Protein AF-A0A0K0E8M3-F1 (afdb_monomer_lite)

Radius of gyration: 31.99 Å; chains: 1; bounding box: 130×74×48 Å

Foldseek 3Di:
DVVVVVVVVVVVVVVVVVVVVVVVVVQVVQQVQWDKAADPVQLKIAIDGPPDPRGFWIKHWAKWKQFPQDDPVPRTDHDPRPSDPQWDKTWHADDDPPFQKTKIKTWHDDPQKIKIKMFIKGWDWDDDVPDTFIKIFRQKIKIWIDHDPDIDIWMFDRPDTQDMDGPLAKEWEQAKGWTWTDDDPGDIMIMIIHPRIIIDRGQDPVGHDPHYDYDDDPPPCPVVNVVVVVVVVVVVVVVVVVVVVVVVVVVCCCVVVPCVVVVVVPPDD

pLDDT: mean 81.49, std 15.09, range [39.88, 97.56]

Secondary structure (DSSP, 8-state):
-HHHHHHHHHHHHHHHHHHHHHHHHHHHHHHTTEEEEEETTTTEEEEEETTS--EEEEEEEEEEEEETTS-GGG-EEE---TTSTTSEEEEE---STT--EEEEEEEEEETTEEEEEEEEEEEEEEE-SS-EEEEEEEEEEEEEEEETTEEEEEEE-SSS-SEEEETT-EEEESS-EEEEEE-SSS--EEEEEEEEEEEES---TT---S-EEEPPPSS---HHHHHHHHHHHHHHHHHHHHHHHHHHHHHHHHHHS-GGGGTTTS---

Organism: Strongyloides stercoralis (NCBI:txid6248)

Sequence (269 aa):
MFFLKYLIFFTSYLFIIIYAIDNNNNESKIWKKYQPFQDPLKNEFGLLKVNTTDVCMSLKFDLKIINLNLNRSDSHIEVPSFSSPNVKLQGFCFSNTKNKVSELKGQWKQNDRKKVLYFLFTSDNLSNNVEDELRWRLKNVIYIEKHGEESITFKSRNDSFMVTSPIRSKYICKDKLNITLKHDNYKDIIIQLLPEIEFIPFFGEKGYGSNIFICERTRKKSLSEAFQSKMTIFAGVILGISSVSAIIIHSLRRTIFSPTFKIMQFSSK

Structure (mmCIF, N/CA/C/O backbone):
data_AF-A0A0K0E8M3-F1
#
_entry.id   AF-A0A0K0E8M3-F1
#
loop_
_atom_site.group_PDB
_atom_site.id
_atom_site.type_symbol
_atom_site.label_atom_id
_atom_site.label_alt_id
_atom_site.label_comp_id
_atom_site.label_asym_id
_atom_site.label_entity_id
_atom_site.label_seq_id
_atom_site.pdbx_PDB_ins_code
_atom_site.Cartn_x
_atom_site.Cartn_y
_atom_site.Cartn_z
_atom_site.occupancy
_atom_site.B_iso_or_equiv
_atom_site.auth_seq_id
_atom_site.auth_comp_id
_atom_site.auth_asym_id
_atom_site.auth_atom_id
_atom_site.pdbx_PDB_model_num
ATOM 1 N N . MET A 1 1 ? -50.244 3.719 -23.815 1.00 59.16 1 MET A N 1
ATOM 2 C CA . MET A 1 1 ? -49.140 4.499 -23.200 1.00 59.16 1 MET A CA 1
ATOM 3 C C . MET A 1 1 ? -48.495 3.804 -21.987 1.00 59.16 1 MET A C 1
ATOM 5 O O . MET A 1 1 ? -47.286 3.918 -21.832 1.00 59.16 1 MET A O 1
ATOM 9 N N . PHE A 1 2 ? -49.237 3.042 -21.166 1.00 68.81 2 PHE A N 1
ATOM 10 C CA . PHE A 1 2 ? -48.677 2.289 -20.023 1.00 68.81 2 PHE A CA 1
ATOM 11 C C . PHE A 1 2 ? -47.692 1.169 -20.412 1.00 68.81 2 PHE A C 1
ATOM 13 O O . PHE A 1 2 ? -46.616 1.086 -19.827 1.00 68.81 2 PHE A O 1
ATOM 20 N N . PHE A 1 3 ? -47.995 0.373 -21.444 1.00 69.81 3 PHE A N 1
ATOM 21 C CA . PHE A 1 3 ? -47.107 -0.710 -21.900 1.00 69.81 3 PHE A CA 1
ATOM 22 C C . PHE A 1 3 ? -45.725 -0.226 -22.371 1.00 69.81 3 PHE A C 1
ATOM 24 O O . PHE A 1 3 ? -44.725 -0.884 -22.106 1.00 69.81 3 PHE A O 1
ATOM 31 N N . LEU A 1 4 ? -45.645 0.956 -22.995 1.00 72.62 4 LEU A N 1
ATOM 32 C CA . LEU A 1 4 ? -44.373 1.512 -23.468 1.00 72.62 4 LEU A CA 1
ATOM 33 C C . LEU A 1 4 ? -43.453 1.914 -22.301 1.00 72.62 4 LEU A C 1
ATOM 35 O O . LEU A 1 4 ? -42.252 1.673 -22.360 1.00 72.62 4 LEU A O 1
ATOM 39 N N . LYS A 1 5 ? -44.012 2.466 -21.211 1.00 74.31 5 LYS A N 1
ATOM 40 C CA . LYS A 1 5 ? -43.231 2.799 -20.007 1.00 74.31 5 LYS A CA 1
ATOM 41 C C . LYS A 1 5 ? -42.650 1.548 -19.344 1.00 74.31 5 LYS A C 1
ATOM 43 O O . LYS A 1 5 ? -41.471 1.548 -19.006 1.00 74.31 5 LYS A O 1
ATOM 48 N N . TYR A 1 6 ? -43.441 0.483 -19.200 1.00 76.31 6 TYR A N 1
ATOM 49 C CA . TYR A 1 6 ? -42.957 -0.776 -18.620 1.00 76.31 6 TYR A CA 1
ATOM 50 C C . TYR A 1 6 ? -41.871 -1.434 -19.476 1.00 76.31 6 TYR A C 1
ATOM 52 O O . TYR A 1 6 ? -40.883 -1.914 -18.925 1.00 76.31 6 TYR A O 1
ATOM 60 N N . LEU A 1 7 ? -42.004 -1.394 -20.806 1.00 78.81 7 LEU A N 1
ATOM 61 C CA . LEU A 1 7 ? -40.987 -1.931 -21.711 1.00 78.81 7 LEU A CA 1
ATOM 62 C C . LEU A 1 7 ? -39.640 -1.203 -21.547 1.00 78.81 7 LEU A C 1
ATOM 64 O O . LEU A 1 7 ? -38.610 -1.861 -21.453 1.00 78.81 7 LEU A O 1
ATOM 68 N N . ILE A 1 8 ? -39.645 0.133 -21.448 1.00 79.69 8 ILE A N 1
ATOM 69 C CA . ILE A 1 8 ? -38.423 0.943 -21.262 1.00 79.69 8 ILE A CA 1
ATOM 70 C C . ILE A 1 8 ? -37.757 0.662 -19.903 1.00 79.69 8 ILE A C 1
ATOM 72 O O . ILE A 1 8 ? -36.531 0.589 -19.813 1.00 79.69 8 ILE A O 1
ATOM 76 N N . PHE A 1 9 ? -38.542 0.486 -18.836 1.00 77.69 9 PHE A N 1
ATOM 77 C CA . PHE A 1 9 ? -38.000 0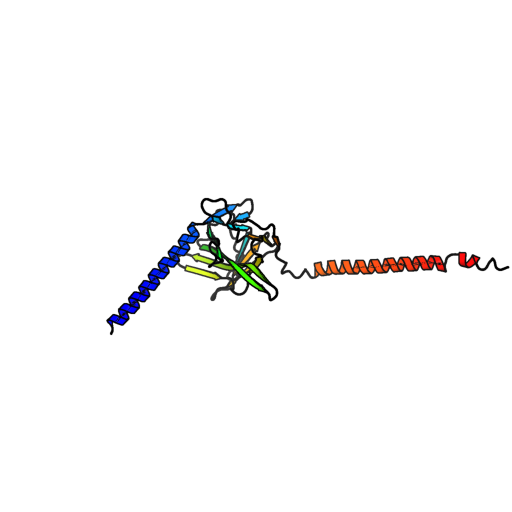.105 -17.527 1.00 77.69 9 PHE A CA 1
ATOM 78 C C . PHE A 1 9 ? -37.393 -1.301 -17.540 1.00 77.69 9 PHE A C 1
ATOM 80 O O . PHE A 1 9 ? -36.337 -1.521 -16.953 1.00 77.69 9 PHE A O 1
ATOM 87 N N . PHE A 1 10 ? -38.031 -2.249 -18.228 1.00 79.94 10 PHE A N 1
ATOM 88 C CA . PHE A 1 10 ? -37.532 -3.617 -18.294 1.00 79.94 10 PHE A CA 1
ATOM 89 C C . PHE A 1 10 ? -36.253 -3.718 -19.132 1.00 79.94 10 PHE A C 1
ATOM 91 O O . PHE A 1 10 ? -35.303 -4.380 -18.721 1.00 79.94 10 PHE A O 1
ATOM 98 N N . THR A 1 11 ? -36.183 -3.020 -20.272 1.00 83.38 11 THR A N 1
ATOM 99 C CA . THR A 1 11 ? -34.976 -3.010 -21.111 1.00 83.38 11 THR A CA 1
ATOM 100 C C . THR A 1 11 ? -33.808 -2.319 -20.421 1.00 83.38 11 THR A C 1
ATOM 102 O O . THR A 1 11 ? -32.698 -2.836 -20.502 1.00 83.38 11 THR A O 1
ATOM 105 N N . SER A 1 12 ? -34.031 -1.219 -19.690 1.00 81.31 12 SER A N 1
ATOM 106 C CA . SER A 1 12 ? -32.961 -0.556 -18.932 1.00 81.31 12 SER A CA 1
ATOM 107 C C . SER A 1 12 ? -32.444 -1.425 -17.784 1.00 81.31 12 SER A C 1
ATOM 109 O O . SER A 1 12 ? -31.232 -1.560 -17.623 1.00 81.31 12 SER A O 1
ATOM 111 N N . TYR A 1 13 ? -33.336 -2.091 -17.045 1.00 82.50 13 TYR A N 1
ATOM 112 C CA . TYR A 1 13 ? -32.957 -3.011 -15.972 1.00 82.50 13 TYR A CA 1
ATOM 113 C C . TYR A 1 13 ? -32.154 -4.208 -16.497 1.00 82.50 13 TYR A C 1
ATOM 115 O O . TYR A 1 13 ? -31.117 -4.563 -15.938 1.00 82.50 13 TYR A O 1
ATOM 123 N N . LEU A 1 14 ? -32.583 -4.789 -17.620 1.00 80.75 14 LEU A N 1
ATOM 124 C CA . LEU A 1 14 ? -31.889 -5.906 -18.256 1.00 80.75 14 LEU A CA 1
ATOM 125 C C . LEU A 1 14 ? -30.517 -5.476 -18.805 1.00 80.75 14 LEU A C 1
ATOM 127 O O . LEU A 1 14 ? -29.546 -6.213 -18.656 1.00 80.75 14 LEU A O 1
ATOM 131 N N . PHE A 1 15 ? -30.401 -4.253 -19.336 1.00 78.31 15 PHE A N 1
ATOM 132 C CA . PHE A 1 15 ? -29.116 -3.672 -19.740 1.00 78.31 15 PHE A CA 1
ATOM 133 C C . PHE A 1 15 ? -28.167 -3.489 -18.548 1.00 78.31 15 PHE A C 1
ATOM 135 O O . PHE A 1 15 ? -26.987 -3.812 -18.656 1.00 78.31 15 PHE A O 1
ATOM 142 N N . ILE A 1 16 ? -28.676 -3.029 -17.398 1.00 77.44 16 ILE A N 1
ATOM 143 C CA . ILE A 1 16 ? -27.891 -2.886 -16.161 1.00 77.44 16 ILE A CA 1
ATOM 144 C C . ILE A 1 16 ? -27.400 -4.253 -15.672 1.00 77.44 16 ILE A C 1
ATOM 146 O O . ILE A 1 16 ? -26.231 -4.378 -15.311 1.00 77.44 16 ILE A O 1
ATOM 150 N N . ILE A 1 17 ? -28.251 -5.287 -15.699 1.00 77.44 17 ILE A N 1
ATOM 151 C CA . ILE A 1 17 ? -27.858 -6.650 -15.314 1.00 77.44 17 ILE A CA 1
ATOM 152 C C . ILE A 1 17 ? -26.785 -7.196 -16.256 1.00 77.44 17 ILE A C 1
ATOM 154 O O . ILE A 1 17 ? -25.760 -7.679 -15.779 1.00 77.44 17 ILE A O 1
ATOM 158 N N . ILE A 1 18 ? -26.984 -7.104 -17.576 1.00 72.75 18 ILE A N 1
ATOM 159 C CA . ILE A 1 18 ? -25.994 -7.573 -18.558 1.00 72.75 18 ILE A CA 1
ATOM 160 C C . ILE A 1 18 ? -24.666 -6.842 -18.354 1.00 72.75 18 ILE A C 1
ATOM 162 O O . ILE A 1 18 ? -23.619 -7.482 -18.297 1.00 72.75 18 ILE A O 1
ATOM 166 N N . TYR A 1 19 ? -24.705 -5.521 -18.174 1.00 69.62 19 TYR A N 1
ATOM 167 C CA . TYR A 1 19 ? -23.512 -4.713 -17.938 1.00 69.62 19 TYR A CA 1
ATOM 168 C C . TYR A 1 19 ? -22.801 -5.081 -16.624 1.00 69.62 19 TYR A C 1
ATOM 170 O O . TYR A 1 19 ? -21.573 -5.157 -16.578 1.00 69.62 19 TYR A O 1
ATOM 178 N N . ALA A 1 20 ? -23.551 -5.367 -15.555 1.00 61.12 20 ALA A N 1
ATOM 179 C CA . ALA A 1 20 ? -22.991 -5.823 -14.283 1.00 61.12 20 ALA A CA 1
ATOM 180 C C . ALA A 1 20 ? -22.355 -7.222 -14.393 1.00 61.12 20 ALA A C 1
ATOM 182 O O . ALA A 1 20 ? -21.273 -7.449 -13.849 1.00 61.12 20 ALA A O 1
ATOM 183 N N . ILE A 1 21 ? -22.993 -8.147 -15.120 1.00 65.94 21 ILE A N 1
ATOM 184 C CA . ILE A 1 21 ? -22.455 -9.491 -15.380 1.00 65.94 21 ILE A CA 1
ATOM 185 C C . ILE A 1 21 ? -21.166 -9.399 -16.202 1.00 65.94 21 ILE A C 1
ATOM 187 O O . ILE A 1 21 ? -20.178 -10.045 -15.853 1.00 65.94 21 ILE A O 1
ATOM 191 N N . ASP A 1 22 ? -21.148 -8.584 -17.258 1.00 61.44 22 ASP A N 1
ATOM 192 C CA . ASP A 1 22 ? -19.975 -8.443 -18.122 1.00 61.44 22 ASP A CA 1
ATOM 193 C C . ASP A 1 22 ? -18.784 -7.816 -17.374 1.00 61.44 22 ASP A C 1
ATOM 195 O O . ASP A 1 22 ? -17.658 -8.309 -17.469 1.00 61.44 22 ASP A O 1
ATOM 199 N N . ASN A 1 23 ? -19.024 -6.812 -16.521 1.00 54.06 23 ASN A N 1
ATOM 200 C CA . ASN A 1 23 ? -17.976 -6.239 -15.668 1.00 54.06 23 ASN A CA 1
ATOM 201 C C . ASN A 1 23 ? -17.408 -7.251 -14.662 1.00 54.06 23 ASN A C 1
ATOM 203 O O . ASN A 1 23 ? -16.187 -7.392 -14.570 1.00 54.06 23 ASN A O 1
ATOM 207 N N . ASN A 1 24 ? -18.260 -8.014 -13.968 1.00 53.25 24 ASN A N 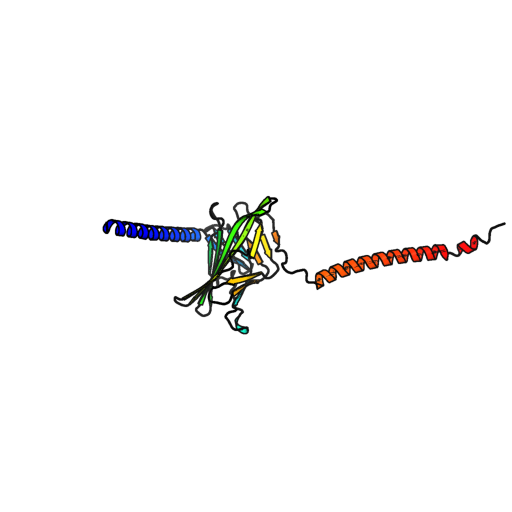1
ATOM 208 C CA . ASN A 1 24 ? -17.807 -9.061 -13.042 1.00 53.25 24 ASN A CA 1
ATOM 209 C C . ASN A 1 24 ? -17.023 -10.173 -13.767 1.00 53.25 24 ASN A C 1
ATOM 211 O O . ASN A 1 24 ? -16.011 -10.681 -13.266 1.00 53.25 24 ASN A O 1
ATOM 215 N N . ASN A 1 25 ? -17.457 -10.546 -14.974 1.00 50.84 25 ASN A N 1
ATOM 216 C CA . ASN A 1 25 ? -16.745 -11.507 -15.811 1.00 50.84 25 ASN A CA 1
ATOM 217 C C . ASN A 1 25 ? -15.379 -10.964 -16.253 1.00 50.84 25 ASN A C 1
ATOM 219 O O . ASN A 1 25 ? -14.393 -11.702 -16.220 1.00 50.84 25 ASN A O 1
ATOM 223 N N . ASN A 1 26 ? -15.283 -9.682 -16.606 1.00 57.12 26 ASN A N 1
ATOM 224 C CA . ASN A 1 26 ? -14.022 -9.056 -16.995 1.00 57.12 26 ASN A CA 1
ATOM 225 C C . ASN A 1 26 ? -13.032 -8.949 -15.825 1.00 57.12 26 ASN A C 1
ATOM 227 O O . ASN A 1 26 ? -11.876 -9.350 -15.986 1.00 57.12 26 ASN A O 1
ATOM 231 N N . GLU A 1 27 ? -13.463 -8.498 -14.642 1.00 57.19 27 GLU A N 1
ATOM 232 C CA . GLU A 1 27 ? -12.601 -8.448 -13.449 1.00 57.19 27 GLU A CA 1
ATOM 233 C C . GLU A 1 27 ? -12.082 -9.841 -13.069 1.00 57.19 27 GLU A C 1
ATOM 235 O O . GLU A 1 27 ? -10.871 -10.052 -12.935 1.00 57.19 27 GLU A O 1
ATOM 240 N N . SER A 1 28 ? -12.979 -10.831 -12.991 1.00 59.66 28 SER A N 1
ATOM 241 C CA . SER A 1 28 ? -12.598 -12.210 -12.666 1.00 59.66 28 SER A CA 1
ATOM 242 C C . SER A 1 28 ? -11.668 -12.834 -13.716 1.00 59.66 28 SER A C 1
ATOM 244 O O . SER A 1 28 ? -10.783 -13.621 -13.371 1.00 59.66 28 SER A O 1
ATOM 246 N N . LYS A 1 29 ? -11.810 -12.466 -14.997 1.00 64.19 29 LYS A N 1
ATOM 247 C CA . LYS A 1 29 ? -10.935 -12.920 -16.089 1.00 64.19 29 LYS A CA 1
ATOM 248 C C . LYS A 1 29 ? -9.532 -12.318 -16.009 1.00 64.19 29 LYS A C 1
ATOM 250 O O . LYS A 1 29 ? -8.575 -12.999 -16.373 1.00 64.19 29 LYS A O 1
ATOM 255 N N . ILE A 1 30 ? -9.386 -11.079 -15.536 1.00 71.25 30 ILE A N 1
ATOM 256 C CA . ILE A 1 30 ? -8.075 -10.429 -15.374 1.00 71.25 30 ILE A CA 1
ATOM 257 C C . ILE A 1 30 ? -7.280 -11.102 -14.249 1.00 71.25 30 ILE A C 1
ATOM 259 O O . ILE A 1 30 ? -6.109 -11.425 -14.444 1.00 71.25 30 ILE A O 1
ATOM 263 N N . TRP A 1 31 ? -7.920 -11.392 -13.113 1.00 75.38 31 TRP A N 1
ATOM 264 C CA . TRP A 1 31 ? -7.257 -12.011 -11.956 1.00 75.38 31 TRP A CA 1
ATOM 265 C C . TRP A 1 31 ? -6.723 -13.413 -12.272 1.00 75.38 31 TRP A C 1
ATOM 267 O O . TRP A 1 31 ? -5.659 -13.791 -11.798 1.00 75.38 31 TRP A O 1
ATOM 277 N N . LYS A 1 32 ? -7.408 -14.168 -13.141 1.00 80.94 32 LYS A N 1
ATOM 278 C CA . LYS A 1 32 ? -6.987 -15.516 -13.571 1.00 80.94 32 LYS A CA 1
ATOM 279 C C . LYS A 1 32 ? -5.685 -15.549 -14.384 1.00 80.94 32 LYS A C 1
ATOM 281 O O . LYS A 1 32 ? -5.176 -16.634 -14.637 1.00 80.94 32 LYS A O 1
ATOM 286 N N . LYS A 1 33 ? -5.156 -14.401 -14.823 1.00 86.69 33 LYS A N 1
ATOM 287 C CA . LYS A 1 33 ? -3.887 -14.321 -15.571 1.00 86.69 33 LYS A CA 1
ATOM 288 C C . LYS A 1 33 ? -2.657 -14.216 -14.672 1.00 86.69 33 LYS A C 1
ATOM 290 O O . LYS A 1 33 ? -1.542 -14.338 -15.179 1.00 86.69 33 LYS A O 1
ATOM 295 N N . TYR A 1 34 ? -2.850 -13.984 -13.374 1.00 91.50 34 TYR A N 1
ATOM 296 C CA . TYR A 1 34 ? -1.772 -13.757 -12.421 1.00 91.50 34 TYR A CA 1
ATOM 297 C C . TYR A 1 34 ? -1.872 -14.724 -11.243 1.00 91.50 34 TYR A C 1
ATOM 299 O O . TYR A 1 34 ? -2.964 -15.068 -10.793 1.00 91.50 34 TYR A O 1
ATOM 307 N N . GLN A 1 35 ? -0.721 -15.163 -10.747 1.00 93.50 35 GLN A N 1
ATOM 308 C CA . GLN A 1 35 ? -0.609 -16.002 -9.560 1.00 93.50 35 GLN A CA 1
ATOM 309 C C . GLN A 1 35 ? 0.289 -15.319 -8.528 1.00 93.50 35 GLN A C 1
ATOM 311 O O . GLN A 1 35 ? 1.261 -14.663 -8.910 1.00 93.50 35 GLN A O 1
ATOM 316 N N . PRO A 1 36 ? -0.019 -15.436 -7.230 1.00 95.56 36 PRO A N 1
ATOM 317 C CA . PRO A 1 36 ? 0.834 -14.881 -6.198 1.00 95.56 36 PRO A CA 1
ATOM 318 C C . PRO A 1 36 ? 2.135 -15.675 -6.061 1.00 95.56 36 PRO A C 1
ATOM 320 O O . PRO A 1 36 ? 2.155 -16.888 -6.266 1.00 95.56 36 PRO A O 1
ATOM 323 N N . PHE A 1 37 ? 3.197 -14.997 -5.642 1.00 94.88 37 PHE A N 1
ATOM 324 C CA . PHE A 1 37 ? 4.382 -15.638 -5.079 1.00 94.88 37 PHE A CA 1
ATOM 325 C C . PHE A 1 37 ? 4.683 -15.040 -3.707 1.00 94.88 37 PHE A C 1
ATOM 327 O O . PHE A 1 37 ? 4.361 -13.879 -3.437 1.00 94.88 37 PHE A O 1
ATOM 334 N N . GLN A 1 38 ? 5.280 -15.851 -2.842 1.00 96.38 38 GLN A N 1
ATOM 335 C CA . GLN A 1 38 ? 5.614 -15.507 -1.467 1.00 96.38 38 GLN A CA 1
ATOM 336 C C . GLN A 1 38 ? 6.941 -16.185 -1.120 1.00 96.38 38 GLN A C 1
ATOM 338 O O . GLN A 1 38 ? 7.057 -17.403 -1.246 1.00 96.38 38 GLN A O 1
ATOM 343 N N . ASP A 1 39 ? 7.934 -15.400 -0.715 1.00 95.19 39 ASP A N 1
ATOM 344 C CA . ASP A 1 39 ? 9.250 -15.856 -0.271 1.00 95.19 39 ASP A CA 1
ATOM 345 C C . ASP A 1 39 ? 9.495 -15.368 1.170 1.00 95.19 39 ASP A C 1
ATOM 347 O O . ASP A 1 39 ? 9.942 -14.232 1.379 1.00 95.19 39 ASP A O 1
ATOM 351 N N . PRO A 1 40 ? 9.211 -16.213 2.183 1.00 94.50 40 PRO A N 1
ATOM 352 C CA . PRO A 1 40 ? 9.454 -15.883 3.585 1.00 94.50 40 PRO A CA 1
ATOM 353 C C . PRO A 1 40 ? 10.926 -15.603 3.914 1.00 94.50 40 PRO A C 1
ATOM 355 O O . PRO A 1 40 ? 11.200 -14.862 4.853 1.00 94.50 40 PRO A O 1
ATOM 358 N N . LEU A 1 41 ? 11.880 -16.185 3.173 1.00 94.38 41 LEU A N 1
ATOM 359 C CA . LEU A 1 41 ? 13.313 -16.036 3.456 1.00 94.38 41 LEU A CA 1
ATOM 360 C C . LEU A 1 41 ? 13.812 -14.646 3.059 1.00 94.38 41 LEU A C 1
ATOM 362 O O . LEU A 1 41 ? 14.639 -14.060 3.755 1.00 94.38 41 LEU A O 1
ATOM 366 N N . LYS A 1 42 ? 13.292 -14.106 1.952 1.00 93.56 42 LYS A N 1
ATOM 367 C CA . LYS A 1 42 ? 13.604 -12.744 1.485 1.00 93.56 42 LYS A CA 1
ATOM 368 C C . LYS A 1 42 ? 12.632 -11.679 1.995 1.00 93.56 42 LYS A C 1
ATOM 370 O O . LYS A 1 42 ? 12.866 -10.490 1.770 1.00 93.56 42 LYS A O 1
ATOM 375 N N . ASN A 1 43 ? 11.564 -12.098 2.675 1.00 95.25 43 ASN A N 1
ATOM 376 C CA . ASN A 1 43 ? 10.397 -11.282 3.006 1.00 95.25 43 ASN A CA 1
ATOM 377 C C . ASN A 1 43 ? 9.787 -10.585 1.773 1.00 95.25 43 ASN A C 1
ATOM 379 O O . ASN A 1 43 ? 9.365 -9.431 1.829 1.00 95.25 43 ASN A O 1
ATOM 383 N N . GLU A 1 44 ? 9.788 -11.280 0.639 1.00 95.25 44 GLU A N 1
ATOM 384 C CA . GLU A 1 44 ? 9.350 -10.752 -0.651 1.00 95.25 44 GLU A CA 1
ATOM 385 C C . GLU A 1 44 ? 8.051 -11.434 -1.075 1.00 95.25 44 GLU A C 1
ATOM 387 O O . GLU A 1 44 ? 7.838 -12.622 -0.832 1.00 95.25 44 GLU A O 1
ATOM 392 N N . PHE A 1 45 ? 7.152 -10.686 -1.697 1.00 96.81 45 PHE A N 1
ATOM 393 C CA . PHE A 1 45 ? 5.888 -11.213 -2.186 1.00 96.81 45 PHE A CA 1
ATOM 394 C C . PHE A 1 45 ? 5.363 -10.383 -3.346 1.00 96.81 45 PHE A C 1
ATOM 396 O O . PHE A 1 45 ? 5.716 -9.219 -3.526 1.00 96.81 45 PHE A O 1
ATOM 403 N N . GLY A 1 46 ? 4.468 -10.957 -4.136 1.00 95.44 46 GLY A N 1
ATOM 404 C CA . GLY A 1 46 ? 3.898 -10.230 -5.257 1.00 95.44 46 GLY A CA 1
ATOM 405 C C . GLY A 1 46 ? 3.149 -11.124 -6.219 1.00 95.44 46 GLY A C 1
ATOM 406 O O . GLY A 1 46 ? 2.501 -12.086 -5.808 1.00 95.44 46 GLY A O 1
ATOM 407 N N . LEU A 1 47 ? 3.214 -10.779 -7.502 1.00 94.44 47 LEU A N 1
ATOM 408 C CA . LEU A 1 47 ? 2.464 -11.431 -8.567 1.00 94.44 47 LEU A CA 1
ATOM 409 C C . LEU A 1 47 ? 3.386 -11.825 -9.718 1.00 94.44 47 LEU A C 1
ATOM 411 O O . LEU A 1 47 ? 4.210 -11.031 -10.180 1.00 94.44 47 LEU A O 1
ATOM 415 N N . LEU A 1 48 ? 3.177 -13.040 -10.212 1.00 91.50 48 LEU A N 1
ATOM 416 C CA . LEU A 1 48 ? 3.728 -13.560 -11.456 1.00 91.50 48 LEU A CA 1
ATOM 417 C C . LEU A 1 48 ? 2.605 -13.692 -12.480 1.00 91.50 48 LEU A C 1
ATOM 419 O O . LEU A 1 48 ? 1.440 -13.892 -12.120 1.00 91.50 48 LEU A O 1
ATOM 423 N N . LYS A 1 49 ? 2.942 -13.670 -13.765 1.00 89.94 49 LYS A N 1
ATOM 424 C CA . LYS A 1 49 ? 2.010 -14.149 -14.790 1.00 89.94 49 LYS A CA 1
ATOM 425 C C . LYS A 1 49 ? 1.886 -15.678 -14.687 1.00 89.94 49 LYS A C 1
ATOM 427 O O . LYS A 1 49 ? 2.875 -16.383 -14.488 1.00 89.94 49 LYS A O 1
ATOM 432 N N . VAL A 1 50 ? 0.661 -16.195 -14.785 1.00 90.31 50 VAL A N 1
ATOM 433 C CA . VAL A 1 50 ? 0.376 -17.637 -14.669 1.00 90.31 50 VAL A CA 1
ATOM 434 C C . VAL A 1 50 ? 1.214 -18.430 -15.671 1.00 90.31 50 VAL A C 1
ATOM 436 O O . VAL A 1 50 ? 1.355 -18.017 -16.821 1.00 90.31 50 VAL A O 1
ATOM 439 N N . ASN A 1 51 ? 1.746 -19.572 -15.228 1.00 88.25 51 ASN A N 1
ATOM 440 C CA . ASN A 1 51 ? 2.615 -20.467 -16.004 1.00 88.25 51 ASN A CA 1
ATOM 441 C C . ASN A 1 51 ? 3.931 -19.830 -16.484 1.00 88.25 51 ASN A C 1
ATOM 443 O O . ASN A 1 51 ? 4.540 -20.320 -17.431 1.00 88.25 51 ASN A O 1
ATOM 447 N N . THR A 1 52 ? 4.379 -18.747 -15.847 1.00 87.94 52 THR A N 1
ATOM 448 C CA . THR A 1 52 ? 5.664 -18.104 -16.148 1.00 87.94 52 THR A CA 1
ATOM 449 C C . THR A 1 52 ? 6.431 -17.800 -14.865 1.00 87.94 52 THR A C 1
ATOM 451 O O . THR A 1 52 ? 5.855 -17.761 -13.776 1.00 87.94 52 THR A O 1
ATOM 454 N N . THR A 1 53 ? 7.730 -17.545 -15.001 1.00 85.19 53 THR A N 1
ATOM 455 C CA . THR A 1 53 ? 8.578 -16.976 -13.942 1.00 85.19 53 THR A CA 1
ATOM 456 C C . THR A 1 53 ? 8.605 -15.447 -13.981 1.00 85.19 53 THR A C 1
ATOM 458 O O . THR A 1 53 ? 9.342 -14.826 -13.217 1.00 85.19 53 THR A O 1
ATOM 461 N N . ASP A 1 54 ? 7.823 -14.833 -14.871 1.00 86.81 54 ASP A N 1
ATOM 462 C CA . ASP A 1 54 ? 7.821 -13.392 -15.074 1.00 86.81 54 ASP A CA 1
ATOM 463 C C . ASP A 1 54 ? 7.107 -12.723 -13.903 1.00 86.81 54 ASP A C 1
ATOM 465 O O . ASP A 1 54 ? 5.871 -12.692 -13.819 1.00 86.81 54 ASP A O 1
ATOM 469 N N . VAL A 1 55 ? 7.907 -12.181 -12.987 1.00 88.94 55 VAL A N 1
ATOM 470 C CA . VAL A 1 55 ? 7.434 -11.278 -11.943 1.00 88.94 55 VAL A CA 1
ATOM 471 C C . VAL A 1 55 ? 6.848 -10.060 -12.629 1.00 88.94 55 VAL A C 1
ATOM 473 O O . VAL A 1 55 ? 7.514 -9.447 -13.450 1.00 88.94 55 VAL A O 1
ATOM 476 N N . CYS A 1 56 ? 5.607 -9.708 -12.310 1.00 87.94 56 CYS A N 1
ATOM 477 C CA . CYS A 1 56 ? 4.981 -8.480 -12.797 1.00 87.94 56 CYS A CA 1
ATOM 478 C C . CYS A 1 56 ? 4.897 -7.413 -11.697 1.00 87.94 56 CYS A C 1
ATOM 480 O O . CYS A 1 56 ? 4.909 -6.216 -11.988 1.00 87.94 56 CYS A O 1
ATOM 482 N N . MET A 1 57 ? 4.849 -7.846 -10.436 1.00 91.38 57 MET A N 1
ATOM 483 C CA . MET A 1 57 ? 4.883 -6.997 -9.252 1.00 91.38 57 MET A CA 1
ATOM 484 C C . MET A 1 57 ? 5.662 -7.704 -8.148 1.00 91.38 57 MET A C 1
ATOM 486 O O . MET A 1 57 ? 5.383 -8.867 -7.880 1.00 91.38 57 MET A O 1
ATOM 490 N N . SER A 1 58 ? 6.570 -6.997 -7.481 1.00 93.56 58 SER A N 1
ATOM 491 C CA . SER A 1 58 ? 7.283 -7.455 -6.284 1.00 93.56 58 SER A CA 1
ATOM 492 C C . SER A 1 58 ? 7.242 -6.369 -5.212 1.00 93.56 58 SER A C 1
ATOM 494 O O . SER A 1 58 ? 7.496 -5.195 -5.485 1.00 93.56 58 SER A O 1
ATOM 496 N N . LEU A 1 59 ? 6.883 -6.748 -3.994 1.00 95.75 59 LEU A N 1
ATOM 497 C CA . LEU A 1 59 ? 6.856 -5.885 -2.827 1.00 95.75 59 LEU A CA 1
ATOM 498 C C . LEU A 1 59 ? 7.566 -6.593 -1.669 1.00 95.75 59 LEU A C 1
ATOM 500 O O . LEU A 1 59 ? 7.519 -7.816 -1.539 1.00 95.75 59 LEU A O 1
ATOM 504 N N . LYS A 1 60 ? 8.189 -5.808 -0.798 1.00 95.75 60 LYS A N 1
ATOM 505 C CA . LYS A 1 60 ? 8.828 -6.291 0.425 1.00 95.75 60 LYS A CA 1
ATOM 506 C C . LYS A 1 60 ? 8.620 -5.263 1.517 1.00 95.75 60 LYS A C 1
ATOM 508 O O . LYS A 1 60 ? 9.054 -4.126 1.378 1.00 95.75 60 LYS A O 1
ATOM 513 N N . PHE A 1 61 ? 7.885 -5.641 2.551 1.00 95.44 61 PHE A N 1
ATOM 514 C CA . PHE A 1 61 ? 7.654 -4.842 3.749 1.00 95.44 61 PHE A CA 1
ATOM 515 C C . PHE A 1 61 ? 6.892 -5.683 4.771 1.00 95.44 61 PHE A C 1
ATOM 517 O O . PHE A 1 61 ? 6.079 -6.534 4.405 1.00 95.44 61 PHE A O 1
ATOM 524 N N . ASP A 1 62 ? 7.077 -5.359 6.045 1.00 95.44 62 ASP A N 1
ATOM 525 C CA . ASP A 1 62 ? 6.146 -5.769 7.094 1.00 95.44 62 ASP A CA 1
ATOM 526 C C . ASP A 1 62 ? 5.169 -4.633 7.389 1.00 95.44 62 ASP A C 1
ATOM 528 O O . ASP A 1 62 ? 5.419 -3.468 7.062 1.00 95.44 62 ASP A O 1
ATOM 532 N N . LEU A 1 63 ? 4.037 -4.947 8.016 1.00 95.19 63 LEU A N 1
ATOM 533 C CA . LEU A 1 63 ? 3.054 -3.929 8.357 1.00 95.19 63 LEU A CA 1
ATOM 534 C C . LEU A 1 63 ? 2.395 -4.174 9.710 1.00 95.19 63 LEU A C 1
ATOM 536 O O . LEU A 1 63 ? 2.274 -5.303 10.178 1.00 95.19 63 LEU A O 1
ATOM 540 N N . LYS A 1 64 ? 1.933 -3.088 10.325 1.00 94.69 64 LYS A N 1
ATOM 541 C CA . LYS A 1 64 ? 1.087 -3.096 11.521 1.00 94.69 64 LYS A CA 1
ATOM 542 C C . LYS A 1 64 ? -0.146 -2.247 11.273 1.00 94.69 64 LYS A C 1
ATOM 544 O O . LYS A 1 64 ? -0.074 -1.235 10.577 1.00 94.69 64 LYS A O 1
ATOM 549 N N . ILE A 1 65 ? -1.267 -2.635 11.867 1.00 94.81 65 ILE A N 1
ATOM 550 C CA . ILE A 1 65 ? -2.498 -1.846 11.818 1.00 94.81 65 ILE A CA 1
ATOM 551 C C . ILE A 1 65 ? -2.673 -1.177 13.174 1.00 94.81 65 ILE A C 1
ATOM 553 O O . I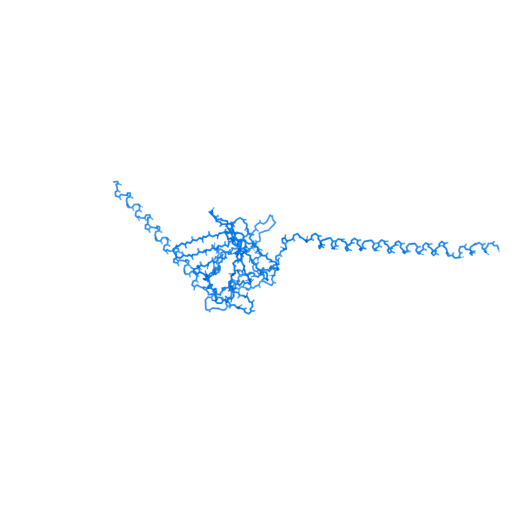LE A 1 65 ? -2.694 -1.848 14.198 1.00 94.81 65 ILE A O 1
ATOM 557 N N . ILE A 1 66 ? -2.796 0.146 13.184 1.00 94.12 66 ILE A N 1
ATOM 558 C CA . ILE A 1 66 ? -3.106 0.925 14.380 1.00 94.12 66 ILE A CA 1
ATOM 559 C C . ILE A 1 66 ? -4.569 1.346 14.282 1.00 94.12 66 ILE A C 1
ATOM 561 O O . ILE A 1 66 ? -4.922 2.215 13.484 1.00 94.12 66 ILE A O 1
ATOM 565 N N . ASN A 1 67 ? -5.431 0.712 15.068 1.00 93.12 67 ASN A N 1
ATOM 566 C CA . ASN A 1 67 ? -6.857 0.991 15.094 1.00 93.12 67 ASN A CA 1
ATOM 567 C C . ASN A 1 67 ? -7.195 1.971 16.225 1.00 93.12 67 ASN A C 1
ATOM 569 O O . ASN A 1 67 ? -7.222 1.598 17.396 1.00 93.12 67 ASN A O 1
ATOM 573 N N . LEU A 1 68 ? -7.499 3.223 15.869 1.00 91.06 68 LEU A N 1
ATOM 574 C CA . LEU A 1 68 ? -7.816 4.283 16.835 1.00 91.06 68 LEU A CA 1
ATOM 575 C C . LEU A 1 68 ? -9.219 4.154 17.455 1.00 91.06 68 LEU A C 1
ATOM 577 O O . LEU A 1 68 ? -9.584 4.948 18.326 1.00 91.06 68 LEU A O 1
ATOM 581 N N . ASN A 1 69 ? -10.015 3.181 17.002 1.00 90.12 69 ASN A N 1
ATOM 582 C CA . ASN A 1 69 ? -11.315 2.848 17.585 1.00 90.12 69 ASN A CA 1
ATOM 583 C C . ASN A 1 69 ? -11.192 1.931 18.810 1.00 90.12 69 ASN A C 1
ATOM 585 O O . ASN A 1 69 ? -12.149 1.818 19.569 1.00 90.12 69 ASN A O 1
ATOM 589 N N . LEU A 1 70 ? -10.039 1.279 19.001 1.00 88.25 70 LEU A N 1
ATOM 590 C CA . LEU A 1 70 ? -9.769 0.409 20.146 1.00 88.25 70 LEU A CA 1
ATOM 591 C C . LEU A 1 70 ? -9.120 1.188 21.299 1.00 88.25 70 LEU A C 1
ATOM 593 O O . LEU A 1 70 ? -8.613 2.300 21.126 1.00 88.25 70 LEU A O 1
ATOM 597 N N . ASN A 1 71 ? -9.120 0.585 22.489 1.00 83.81 71 ASN A N 1
ATOM 598 C CA . ASN A 1 71 ? -8.411 1.116 23.652 1.00 83.81 71 ASN A CA 1
ATOM 599 C C . ASN A 1 71 ? -6.896 1.190 23.394 1.00 83.81 71 ASN A C 1
ATOM 601 O O . ASN A 1 71 ? -6.361 0.496 22.531 1.00 83.81 71 ASN A O 1
ATOM 605 N N . ARG A 1 72 ? -6.177 2.027 24.158 1.00 74.00 72 ARG A N 1
ATOM 606 C CA . ARG A 1 72 ? -4.753 2.324 23.895 1.00 74.00 72 ARG A CA 1
ATOM 607 C C . ARG A 1 72 ? -3.861 1.074 23.842 1.00 74.00 72 ARG A C 1
ATOM 609 O O . ARG A 1 72 ? -3.030 1.001 22.940 1.00 74.00 72 ARG A O 1
ATOM 616 N N . SER A 1 73 ? -4.040 0.110 24.751 1.00 76.06 73 SER A N 1
ATOM 617 C CA . SER A 1 73 ? -3.256 -1.139 24.782 1.00 76.06 73 SER A CA 1
ATOM 618 C C . SER A 1 73 ? -3.466 -2.005 23.539 1.00 76.06 73 SER A C 1
ATOM 620 O O . SER A 1 73 ? -2.508 -2.570 23.022 1.00 76.06 73 SER A O 1
ATOM 622 N N . ASP A 1 74 ? -4.694 -2.034 23.019 1.00 75.69 74 ASP A N 1
ATOM 623 C CA . ASP A 1 74 ? -5.124 -2.961 21.963 1.00 75.69 74 ASP A CA 1
ATOM 624 C C . ASP A 1 74 ? -5.145 -2.292 20.583 1.00 75.69 74 ASP A C 1
ATOM 626 O O . ASP A 1 74 ? -5.590 -2.869 19.592 1.00 75.69 74 ASP A O 1
ATOM 630 N N . SER A 1 75 ? -4.678 -1.043 20.510 1.00 82.75 75 SER A N 1
ATOM 631 C CA . SER A 1 75 ? -4.676 -0.260 19.277 1.00 82.75 75 SER A CA 1
ATOM 632 C C . SER A 1 75 ? -3.771 -0.867 18.207 1.00 82.75 75 SER A C 1
ATOM 634 O O . SER A 1 75 ? -4.045 -0.702 17.021 1.00 82.75 75 SER A O 1
ATOM 636 N N . HIS A 1 76 ? -2.726 -1.601 18.595 1.00 87.69 76 HIS A N 1
ATOM 637 C CA . HIS A 1 76 ? -1.798 -2.250 17.677 1.00 87.69 76 HIS A CA 1
ATOM 638 C C . HIS A 1 76 ? -2.254 -3.672 17.349 1.00 87.69 76 HIS A C 1
ATOM 640 O O . HIS A 1 76 ? -2.113 -4.590 18.149 1.00 87.69 76 HIS A O 1
ATOM 646 N N . ILE A 1 77 ? -2.749 -3.859 16.132 1.00 88.75 77 ILE A N 1
ATOM 647 C CA . ILE A 1 77 ? -3.127 -5.160 15.596 1.00 88.75 77 ILE A CA 1
ATOM 648 C C . ILE A 1 77 ? -1.935 -5.718 14.818 1.00 88.75 77 ILE A C 1
ATOM 650 O O . ILE A 1 77 ? -1.465 -5.118 13.840 1.00 88.75 77 ILE A O 1
ATOM 654 N N . GLU A 1 78 ? -1.455 -6.879 15.255 1.00 88.31 78 GLU A N 1
ATOM 655 C CA . GLU A 1 78 ? -0.441 -7.641 14.537 1.00 88.31 78 GLU A CA 1
ATOM 656 C C . GLU A 1 78 ? -1.018 -8.215 13.248 1.00 88.31 78 GLU A C 1
ATOM 658 O O . GLU A 1 78 ? -2.113 -8.789 13.230 1.00 88.31 78 GLU A O 1
ATOM 663 N N . VAL A 1 79 ? -0.263 -8.053 12.164 1.00 93.19 79 VAL A N 1
ATOM 664 C CA . VAL A 1 79 ? -0.609 -8.590 10.855 1.00 93.19 79 VAL A CA 1
ATOM 665 C C . VAL A 1 79 ? 0.416 -9.656 10.492 1.00 93.19 79 VAL A C 1
ATOM 667 O O . VAL A 1 79 ? 1.614 -9.385 10.587 1.00 93.19 79 VAL A O 1
ATOM 670 N N . PRO A 1 80 ? -0.022 -10.866 10.097 1.00 94.75 80 PRO A N 1
ATOM 671 C CA . PRO A 1 80 ? 0.897 -11.880 9.603 1.00 94.75 80 PRO A CA 1
ATOM 672 C C . PRO A 1 80 ? 1.652 -11.345 8.386 1.00 94.75 80 PRO A C 1
ATOM 674 O O . PRO A 1 80 ? 1.085 -10.624 7.563 1.00 94.75 80 PRO A O 1
ATOM 677 N N . SER A 1 81 ? 2.929 -11.706 8.266 1.00 95.25 81 SER A N 1
ATOM 678 C CA . SER A 1 81 ? 3.735 -11.246 7.137 1.00 95.25 81 SER A CA 1
ATOM 679 C C . SER A 1 81 ? 3.103 -11.669 5.811 1.00 95.25 81 SER A C 1
ATOM 681 O O . SER A 1 81 ? 2.628 -12.794 5.654 1.00 95.25 81 SER A O 1
ATOM 683 N N . PHE A 1 82 ? 3.111 -10.761 4.840 1.00 96.69 82 PHE A N 1
ATOM 684 C CA . PHE A 1 82 ? 2.566 -11.011 3.508 1.00 96.69 82 PHE A CA 1
ATOM 685 C C . PHE A 1 82 ? 3.436 -11.981 2.702 1.00 96.69 82 PHE A C 1
ATOM 687 O O . PHE A 1 82 ? 2.949 -12.563 1.738 1.00 96.69 82 PHE A O 1
ATOM 694 N N . SER A 1 83 ? 4.682 -12.213 3.118 1.00 96.19 83 SER A N 1
ATOM 695 C CA . SER A 1 83 ? 5.535 -13.276 2.582 1.00 96.19 83 SER A CA 1
ATOM 696 C C . SER A 1 83 ? 5.206 -14.660 3.160 1.00 96.19 83 SER A C 1
ATOM 698 O O . SER A 1 83 ? 5.715 -15.662 2.670 1.00 96.19 83 SER A O 1
ATOM 700 N N . SER A 1 84 ? 4.340 -14.752 4.177 1.00 94.88 84 SER A N 1
ATOM 701 C CA . SER A 1 84 ? 3.921 -16.016 4.790 1.00 94.88 84 SER A CA 1
ATOM 702 C C . SER A 1 84 ? 2.681 -16.605 4.101 1.00 94.88 84 SER A C 1
ATOM 704 O O . SER A 1 84 ? 1.739 -15.861 3.810 1.00 94.88 84 SER A O 1
ATOM 706 N N . PRO A 1 85 ? 2.579 -17.944 3.964 1.00 94.12 85 PRO A N 1
ATOM 707 C CA . PRO A 1 85 ? 1.380 -18.608 3.434 1.00 94.12 85 PRO A CA 1
ATOM 708 C C . PRO A 1 85 ? 0.109 -18.375 4.274 1.00 94.12 85 PRO A C 1
ATOM 710 O O . PRO A 1 85 ? -0.996 -18.672 3.822 1.00 94.12 85 PRO A O 1
ATOM 713 N N . ASN A 1 86 ? 0.237 -17.809 5.480 1.00 94.12 86 ASN A N 1
ATOM 714 C CA . ASN A 1 86 ? -0.892 -17.403 6.321 1.00 94.12 86 ASN A CA 1
ATOM 715 C C . ASN A 1 86 ? -1.718 -16.255 5.711 1.00 94.12 86 ASN A C 1
ATOM 717 O O . ASN A 1 86 ? -2.866 -16.035 6.108 1.00 94.12 86 ASN A O 1
ATOM 721 N N . VAL A 1 87 ? -1.147 -15.521 4.751 1.00 97.19 87 VAL A N 1
ATOM 722 C CA . VAL A 1 87 ? -1.835 -14.479 3.988 1.00 97.19 87 VAL A CA 1
ATOM 723 C C . VAL A 1 87 ? -2.122 -14.999 2.587 1.00 97.19 87 VAL A C 1
ATOM 725 O O . VAL A 1 87 ? -1.214 -15.285 1.815 1.00 97.19 87 VAL A O 1
ATOM 728 N N . LYS A 1 88 ? -3.402 -15.061 2.216 1.00 97.00 88 LYS A N 1
ATOM 729 C CA . LYS A 1 88 ? -3.813 -15.358 0.844 1.00 97.00 88 LYS A CA 1
ATOM 730 C C . LYS A 1 88 ? -3.656 -14.107 -0.014 1.00 97.00 88 LYS A C 1
ATOM 732 O O . LYS A 1 88 ? -4.415 -13.149 0.155 1.00 97.00 88 LYS A O 1
ATOM 737 N N . LEU A 1 89 ? -2.714 -14.145 -0.951 1.00 96.88 89 LEU A N 1
ATOM 738 C CA . LEU A 1 89 ? -2.487 -13.076 -1.920 1.00 96.88 89 LEU A CA 1
ATOM 739 C C . LEU A 1 89 ? -3.260 -13.309 -3.223 1.00 96.88 89 LEU A C 1
ATOM 741 O O . LEU A 1 89 ? -3.405 -14.439 -3.689 1.00 96.88 89 LEU A O 1
ATOM 745 N N . GLN A 1 90 ? -3.775 -12.232 -3.807 1.00 95.56 90 GLN A N 1
ATOM 746 C CA . GLN A 1 90 ? -4.426 -12.190 -5.118 1.00 95.56 90 GLN A CA 1
ATOM 747 C C . GLN A 1 90 ? -4.180 -10.822 -5.749 1.00 95.56 90 GLN A C 1
ATOM 749 O O . GLN A 1 90 ? -3.804 -9.883 -5.055 1.00 95.56 90 GLN A O 1
ATOM 754 N N . GLY A 1 91 ? -4.423 -10.680 -7.045 1.00 94.31 91 GLY A N 1
ATOM 755 C CA . GLY A 1 91 ? -4.333 -9.381 -7.692 1.00 94.31 91 GLY A CA 1
ATOM 756 C C . GLY A 1 91 ? -4.096 -9.498 -9.182 1.00 94.31 91 GLY A C 1
ATOM 757 O O . GLY A 1 91 ? -4.255 -10.567 -9.773 1.00 94.31 91 GLY A O 1
ATOM 758 N N . PHE A 1 92 ? -3.712 -8.384 -9.784 1.00 92.19 92 PHE A N 1
ATOM 759 C CA . PHE A 1 92 ? -3.356 -8.320 -11.189 1.00 92.19 92 PHE A CA 1
ATOM 760 C C . PHE A 1 92 ? -2.373 -7.187 -11.444 1.00 92.19 92 PHE A C 1
ATOM 762 O O . PHE A 1 92 ? -2.388 -6.156 -10.772 1.00 92.19 92 PHE A O 1
ATOM 769 N N . CYS A 1 93 ? -1.545 -7.368 -12.463 1.00 88.62 93 CYS A N 1
ATOM 770 C CA . CYS A 1 93 ? -0.712 -6.299 -12.982 1.00 88.62 93 CYS A CA 1
ATOM 771 C C . CYS A 1 93 ? -1.365 -5.657 -14.207 1.00 88.62 93 CYS A C 1
ATOM 773 O O . CYS A 1 93 ? -2.181 -6.264 -14.907 1.00 88.62 93 CYS A O 1
ATOM 775 N N . PHE A 1 94 ? -0.966 -4.424 -14.487 1.00 83.25 94 PHE A N 1
ATOM 776 C CA . PHE A 1 94 ? -1.252 -3.756 -15.744 1.00 83.25 94 PHE A CA 1
ATOM 777 C C . PHE A 1 94 ? -0.919 -4.643 -16.955 1.00 83.25 94 PHE A C 1
ATOM 779 O O . PHE A 1 94 ? 0.185 -5.175 -17.055 1.00 83.25 94 PHE A O 1
ATOM 786 N N . SER A 1 95 ? -1.857 -4.759 -17.899 1.00 69.81 95 SER A N 1
ATOM 787 C CA . SER A 1 95 ? -1.644 -5.485 -19.163 1.00 69.81 95 SER A CA 1
ATOM 788 C C . SER A 1 95 ? -1.937 -4.666 -20.421 1.00 69.81 95 SER A C 1
ATOM 790 O O . SER A 1 95 ? -1.514 -5.065 -21.501 1.00 69.81 95 SER A O 1
ATOM 792 N N . ASN A 1 96 ? -2.652 -3.538 -20.325 1.00 62.25 96 ASN A N 1
ATOM 793 C CA . ASN A 1 96 ? -3.093 -2.779 -21.497 1.00 62.25 96 ASN A CA 1
ATOM 794 C C . ASN A 1 96 ? -3.079 -1.267 -21.255 1.00 62.25 96 ASN A C 1
ATOM 796 O O . ASN A 1 96 ? -3.602 -0.806 -20.247 1.00 62.25 96 ASN A O 1
ATOM 800 N N . THR A 1 97 ? -2.592 -0.510 -22.242 1.00 61.19 97 THR A N 1
ATOM 801 C CA . THR A 1 97 ? -2.431 0.958 -22.292 1.00 61.19 97 THR A CA 1
ATOM 802 C C . THR A 1 97 ? -3.558 1.799 -21.684 1.00 61.19 97 THR A C 1
ATOM 804 O O . THR A 1 97 ? -3.258 2.844 -21.111 1.00 61.19 97 THR A O 1
ATOM 807 N N . LYS A 1 98 ? -4.823 1.362 -21.764 1.00 57.97 98 LYS A N 1
ATOM 808 C CA . LYS A 1 98 ? -5.981 2.140 -21.287 1.00 57.97 98 LYS A CA 1
ATOM 809 C C . LYS A 1 98 ? -6.091 2.239 -19.761 1.00 57.97 98 LYS A C 1
ATOM 811 O O . LYS A 1 98 ? -6.431 3.303 -19.262 1.00 57.97 98 LYS A O 1
ATOM 816 N N . ASN A 1 99 ? -5.787 1.167 -19.025 1.00 61.09 99 ASN A N 1
ATOM 817 C CA . ASN A 1 99 ? -5.968 1.119 -17.570 1.00 61.09 99 ASN A CA 1
ATOM 818 C C . ASN A 1 99 ? -4.640 0.827 -16.893 1.00 61.09 99 ASN A C 1
ATOM 820 O O . ASN A 1 99 ? -4.360 -0.329 -16.601 1.00 61.09 99 ASN A O 1
ATOM 824 N N . LYS A 1 100 ? -3.858 1.876 -16.626 1.00 81.25 100 LYS A N 1
ATOM 825 C CA . LYS A 1 100 ? -2.533 1.869 -15.980 1.00 81.25 100 LYS A CA 1
ATOM 826 C C . LYS A 1 100 ? -2.535 1.467 -14.495 1.00 81.25 100 LYS A C 1
ATOM 828 O O . LYS A 1 100 ? -1.784 2.026 -13.703 1.00 81.25 100 LYS A O 1
ATOM 833 N N . VAL A 1 101 ? -3.365 0.495 -14.119 1.00 88.81 101 VAL A N 1
ATOM 834 C CA . VAL A 1 101 ? -3.599 0.078 -12.734 1.00 88.81 101 VAL A CA 1
ATOM 835 C C . VAL A 1 101 ? -3.099 -1.346 -12.504 1.00 88.81 101 VAL A C 1
ATOM 837 O O . VAL A 1 101 ? -3.377 -2.243 -13.299 1.00 88.81 101 VAL A O 1
ATOM 840 N N . SER A 1 102 ? -2.399 -1.536 -11.391 1.00 91.50 102 SER A N 1
ATOM 841 C CA . SER A 1 102 ? -2.073 -2.841 -10.819 1.00 91.50 102 SER A CA 1
ATOM 842 C C . SER A 1 102 ? -2.631 -2.903 -9.399 1.00 91.50 102 SER A C 1
ATOM 844 O O . SER A 1 102 ? -2.609 -1.906 -8.677 1.00 91.50 102 SER A O 1
ATOM 846 N N . GLU A 1 103 ? -3.102 -4.066 -8.973 1.00 93.81 103 GLU A N 1
ATOM 847 C CA . GLU A 1 103 ? -3.680 -4.271 -7.647 1.00 93.81 103 GLU A CA 1
ATOM 848 C C . GLU A 1 103 ? -3.060 -5.493 -6.978 1.00 93.81 103 GLU A C 1
ATOM 850 O O . GLU A 1 103 ? -2.940 -6.549 -7.600 1.00 93.81 103 GLU A O 1
ATOM 855 N N . LEU A 1 104 ? -2.728 -5.357 -5.695 1.00 96.00 104 LEU A N 1
ATOM 856 C CA . LEU A 1 104 ? -2.437 -6.481 -4.815 1.00 96.00 104 LEU A CA 1
ATOM 857 C C . LEU A 1 104 ? -3.443 -6.515 -3.670 1.00 96.00 104 LEU A C 1
ATOM 859 O O . LEU A 1 104 ? -3.664 -5.519 -2.985 1.00 96.00 104 LEU A O 1
ATOM 863 N N . LYS A 1 105 ? -3.993 -7.695 -3.420 1.00 96.94 105 LYS A N 1
ATOM 864 C CA . LYS A 1 105 ? -4.912 -8.002 -2.337 1.00 96.94 105 LYS A CA 1
ATOM 865 C C . LYS A 1 105 ? -4.283 -9.031 -1.410 1.00 96.94 105 LYS A C 1
ATOM 867 O O . LYS A 1 105 ? -3.959 -10.130 -1.850 1.00 96.94 105 LYS A O 1
ATOM 872 N N . GLY A 1 106 ? -4.188 -8.712 -0.124 1.00 97.56 106 GLY A N 1
ATOM 873 C CA . GLY A 1 106 ? -3.845 -9.658 0.936 1.00 97.56 106 GLY A CA 1
ATOM 874 C C . GLY A 1 106 ? -5.043 -9.946 1.825 1.00 97.56 106 GLY A C 1
ATOM 875 O O . GLY A 1 106 ? -5.776 -9.035 2.206 1.00 97.56 106 GLY A O 1
ATOM 876 N N . GLN A 1 107 ? -5.264 -11.216 2.149 1.00 97.31 107 GLN A N 1
ATOM 877 C CA . GLN A 1 107 ? -6.391 -11.657 2.961 1.00 97.31 107 GLN A CA 1
ATOM 878 C C . GLN A 1 107 ? -5.941 -12.648 4.033 1.00 97.31 107 GLN A C 1
ATOM 880 O O . GLN A 1 107 ? -5.323 -13.661 3.721 1.00 97.31 107 GLN A O 1
ATOM 885 N N . TRP A 1 108 ? -6.352 -12.415 5.276 1.00 96.69 108 TRP A N 1
ATOM 886 C CA . TRP A 1 108 ? -6.130 -13.336 6.392 1.00 96.69 108 TRP A CA 1
ATOM 887 C C . TRP A 1 108 ? -7.338 -13.347 7.337 1.00 96.69 108 TRP A C 1
ATOM 889 O O . TRP A 1 108 ? -8.268 -12.545 7.203 1.00 96.69 108 TRP A O 1
ATOM 899 N N . LYS A 1 109 ? -7.360 -14.298 8.271 1.00 95.00 109 LYS A N 1
ATOM 900 C CA . LYS A 1 109 ? -8.399 -14.421 9.301 1.00 95.00 109 LYS A CA 1
ATOM 901 C C . LYS A 1 109 ? -7.754 -14.242 10.674 1.00 95.00 109 LYS A C 1
ATOM 903 O O . LYS A 1 109 ? -6.689 -14.794 10.920 1.00 95.00 109 LYS A O 1
ATOM 908 N N . GLN A 1 110 ? -8.395 -13.480 11.554 1.00 92.19 110 GLN A N 1
ATOM 909 C CA . GLN A 1 110 ? -7.962 -13.267 12.936 1.00 92.19 110 GLN A CA 1
ATOM 910 C C . GLN A 1 110 ? -9.205 -13.092 13.811 1.00 92.19 110 GLN A C 1
ATOM 912 O O . GLN A 1 110 ? -10.057 -12.271 13.479 1.00 92.19 110 GLN A O 1
ATOM 917 N N . ASN A 1 111 ? -9.324 -13.857 14.901 1.00 89.62 111 ASN A N 1
ATOM 918 C CA . ASN A 1 111 ? -10.443 -13.787 15.859 1.00 89.62 111 ASN A CA 1
ATOM 919 C C . ASN A 1 111 ? -11.831 -13.837 15.189 1.00 89.62 111 ASN A C 1
ATOM 921 O O . ASN A 1 111 ? -12.662 -12.961 15.404 1.00 89.62 111 ASN A O 1
ATOM 925 N N . ASP A 1 112 ? -12.048 -14.797 14.286 1.00 90.81 112 ASP A N 1
ATOM 926 C CA . ASP A 1 112 ? -13.283 -14.923 13.489 1.00 90.81 112 ASP A CA 1
ATOM 927 C C . ASP A 1 112 ? -13.666 -13.726 12.614 1.00 90.81 112 ASP A C 1
ATOM 929 O O . ASP A 1 112 ? -14.762 -13.661 12.053 1.00 90.81 112 ASP A O 1
ATOM 933 N N . ARG A 1 113 ? -12.719 -12.817 12.392 1.00 94.00 113 ARG A N 1
ATOM 934 C CA . ARG A 1 113 ? -12.858 -11.714 11.451 1.00 94.00 113 ARG A CA 1
ATOM 935 C C . ARG A 1 113 ? -11.952 -11.932 10.260 1.00 94.00 113 ARG A C 1
ATOM 937 O O . ARG A 1 113 ? -10.765 -12.239 10.381 1.00 94.00 113 ARG A O 1
ATOM 944 N N . LYS A 1 114 ? -12.533 -11.782 9.078 1.00 96.38 114 LYS A N 1
ATOM 945 C CA . LYS A 1 114 ? -11.813 -11.830 7.814 1.00 96.38 114 LYS A CA 1
ATOM 946 C C . LYS A 1 114 ? -11.316 -10.427 7.500 1.00 96.38 114 LYS A C 1
ATOM 948 O O . LYS A 1 114 ? -12.117 -9.513 7.327 1.00 96.38 114 LYS A O 1
ATOM 953 N N . LYS A 1 115 ? -10.003 -10.276 7.398 1.00 96.81 115 LYS A N 1
ATOM 954 C CA . LYS A 1 115 ? -9.329 -9.009 7.124 1.00 96.81 115 LYS A CA 1
ATOM 955 C C . LYS A 1 115 ? -8.782 -9.031 5.704 1.00 96.81 115 LYS A C 1
ATOM 957 O O . LYS A 1 115 ? -8.256 -10.049 5.249 1.00 96.81 115 LYS A O 1
ATOM 962 N N . VAL A 1 116 ? -8.963 -7.932 4.985 1.00 97.44 116 VAL A N 1
ATOM 963 C CA . VAL A 1 116 ? -8.540 -7.782 3.593 1.00 97.44 116 VAL A CA 1
ATOM 964 C C . VAL A 1 116 ? -7.866 -6.429 3.429 1.00 97.44 116 VAL A C 1
ATOM 966 O O . VAL A 1 116 ? -8.443 -5.413 3.803 1.00 97.44 116 VAL A O 1
ATOM 969 N N . LEU A 1 117 ? -6.673 -6.412 2.847 1.00 97.50 117 LEU A N 1
ATOM 970 C CA . LEU A 1 117 ? -5.982 -5.198 2.427 1.00 97.50 117 LEU A CA 1
ATOM 971 C C . LEU A 1 117 ? -5.826 -5.194 0.914 1.00 97.50 117 LEU A C 1
ATOM 973 O O . LEU A 1 117 ? -5.384 -6.187 0.344 1.00 97.50 117 LEU A O 1
ATOM 977 N N . TYR A 1 118 ? -6.141 -4.066 0.293 1.00 96.94 118 TYR A N 1
ATOM 978 C CA . TYR A 1 118 ? -5.872 -3.796 -1.111 1.00 96.94 118 TYR A CA 1
ATOM 979 C C . TYR A 1 118 ? -4.839 -2.683 -1.229 1.00 96.94 118 TYR A C 1
ATOM 981 O O . TYR A 1 118 ? -4.968 -1.652 -0.569 1.00 96.94 118 TYR A O 1
ATOM 989 N N . PHE A 1 119 ? -3.865 -2.876 -2.109 1.00 95.50 119 PHE A N 1
ATOM 990 C CA . PHE A 1 119 ? -2.888 -1.884 -2.535 1.00 95.50 119 PHE A CA 1
ATOM 991 C C . PHE A 1 119 ? -3.089 -1.636 -4.025 1.00 95.50 119 PHE A C 1
ATOM 993 O O . PHE A 1 119 ? -2.870 -2.530 -4.842 1.00 95.50 119 PHE A O 1
ATOM 1000 N N . LEU A 1 120 ? -3.529 -0.429 -4.372 1.00 93.69 120 LEU A N 1
ATOM 1001 C CA . LEU A 1 120 ? -3.809 -0.039 -5.747 1.00 93.69 120 LEU A CA 1
ATOM 1002 C C . LEU A 1 120 ? -2.698 0.876 -6.241 1.00 93.69 120 LEU A C 1
ATOM 1004 O O . LEU A 1 120 ? -2.536 1.995 -5.749 1.00 93.69 120 LEU A O 1
ATOM 1008 N N . PHE A 1 121 ? -1.973 0.424 -7.252 1.00 92.31 121 PHE A N 1
ATOM 1009 C CA . PHE A 1 121 ? -0.920 1.177 -7.912 1.00 92.31 121 PHE A CA 1
ATOM 1010 C C . PHE A 1 121 ? -1.425 1.708 -9.246 1.00 92.31 121 PHE A C 1
ATOM 1012 O O . PHE A 1 121 ? -2.081 0.992 -9.995 1.00 92.31 121 PHE A O 1
ATOM 1019 N N . THR A 1 122 ? -1.102 2.957 -9.556 1.00 89.88 122 THR A N 1
ATOM 1020 C CA . THR A 1 122 ? -1.402 3.580 -10.851 1.00 8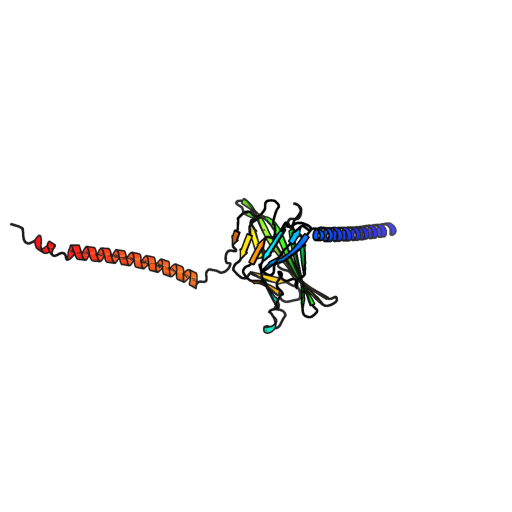9.88 122 THR A CA 1
ATOM 1021 C C . THR A 1 122 ? -0.117 4.082 -11.487 1.00 89.88 122 THR A C 1
ATOM 1023 O O . THR A 1 122 ? 0.818 4.432 -10.766 1.00 89.88 122 THR A O 1
ATOM 1026 N N . SER A 1 123 ? -0.059 4.147 -12.813 1.00 86.62 123 SER A N 1
ATOM 1027 C CA . SER A 1 123 ? 0.966 4.918 -13.517 1.00 86.62 123 SER A CA 1
ATOM 1028 C C . SER A 1 123 ? 0.324 6.038 -14.322 1.00 86.62 123 SER A C 1
ATOM 1030 O O . SER A 1 123 ? -0.600 5.802 -15.087 1.00 86.62 123 SER A O 1
ATOM 1032 N N . ASP A 1 124 ? 0.815 7.257 -14.138 1.00 83.50 124 ASP A N 1
ATOM 1033 C CA . ASP A 1 124 ? 0.301 8.457 -14.796 1.00 83.50 124 ASP A CA 1
ATOM 1034 C C . ASP A 1 124 ? 1.462 9.387 -15.136 1.00 83.50 124 ASP A C 1
ATOM 1036 O O . ASP A 1 124 ? 2.503 9.375 -14.468 1.00 83.50 124 ASP A O 1
ATOM 1040 N N . ASN A 1 125 ? 1.277 10.201 -16.172 1.00 79.94 125 ASN A N 1
ATOM 1041 C CA . ASN A 1 125 ? 2.214 11.274 -16.477 1.00 79.94 125 ASN A CA 1
ATOM 1042 C C . ASN A 1 125 ? 2.068 12.358 -15.401 1.00 79.94 125 ASN A C 1
ATOM 1044 O O . ASN A 1 125 ? 0.960 12.814 -15.112 1.00 79.94 125 ASN A O 1
ATOM 1048 N N . LEU A 1 126 ? 3.176 12.739 -14.772 1.00 71.44 126 LEU A N 1
ATOM 1049 C CA . LEU A 1 126 ? 3.267 13.972 -14.002 1.00 71.44 126 LEU A CA 1
ATOM 1050 C C . LEU A 1 126 ? 3.819 15.043 -14.925 1.00 71.44 126 LEU A C 1
ATOM 1052 O O . LEU A 1 126 ? 5.012 15.039 -15.210 1.00 71.44 126 LEU A O 1
ATOM 1056 N N . SER A 1 127 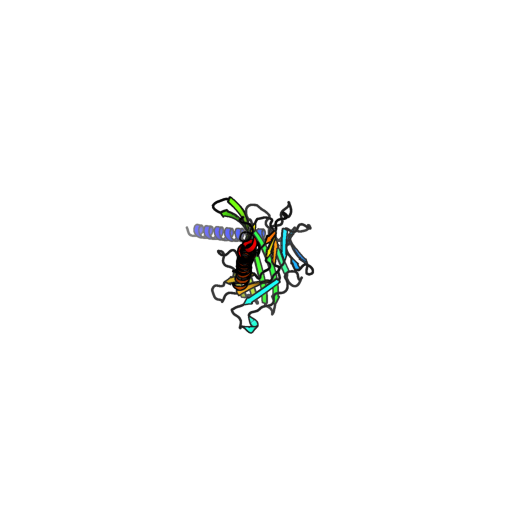? 2.955 15.957 -15.354 1.00 62.97 127 SER A N 1
ATOM 1057 C CA . SER A 1 127 ? 3.402 17.210 -15.941 1.00 62.97 127 SER A CA 1
ATOM 1058 C C . SER A 1 127 ? 3.875 18.115 -14.807 1.00 62.97 127 SER A C 1
ATOM 1060 O O . SER A 1 127 ? 3.061 18.694 -14.081 1.00 62.97 127 SER A O 1
ATOM 1062 N N . ASN A 1 128 ? 5.184 18.238 -14.625 1.00 57.66 128 ASN A N 1
ATOM 1063 C CA . ASN A 1 128 ? 5.710 19.468 -14.045 1.00 57.66 128 ASN A CA 1
ATOM 1064 C C . ASN A 1 128 ? 5.935 20.432 -15.214 1.00 57.66 128 ASN A C 1
ATOM 1066 O O . ASN A 1 128 ? 6.250 19.975 -16.304 1.00 57.66 128 ASN A O 1
ATOM 1070 N N . ASN A 1 129 ? 5.816 21.748 -15.002 1.00 62.38 129 ASN A N 1
ATOM 1071 C CA . ASN A 1 129 ? 5.951 22.794 -16.039 1.00 62.38 129 ASN A CA 1
ATOM 1072 C C . ASN A 1 129 ? 7.226 22.716 -16.922 1.00 62.38 129 ASN A C 1
ATOM 1074 O O . ASN A 1 129 ? 7.375 23.524 -17.832 1.00 62.38 129 ASN A O 1
ATOM 1078 N N . VAL A 1 130 ? 8.156 21.805 -16.621 1.00 59.22 130 VAL A N 1
ATOM 1079 C CA . VAL A 1 130 ? 9.442 21.610 -17.289 1.00 59.22 130 VAL A CA 1
ATOM 1080 C C . VAL A 1 130 ? 9.410 20.386 -18.220 1.00 59.22 130 VAL A C 1
ATOM 1082 O O . VAL A 1 130 ? 9.764 20.535 -19.382 1.00 59.22 130 VAL A O 1
ATOM 1085 N N . GLU A 1 131 ? 8.947 19.212 -17.762 1.00 66.94 131 GLU A N 1
ATOM 1086 C CA . GLU A 1 131 ? 8.883 17.961 -18.544 1.00 66.94 131 GLU A CA 1
ATOM 1087 C C . GLU A 1 131 ? 7.793 17.009 -18.003 1.00 66.94 131 GLU A C 1
ATOM 1089 O O . GLU A 1 131 ? 7.535 16.961 -16.794 1.00 66.94 131 GLU A O 1
ATOM 1094 N N . ASP A 1 132 ? 7.183 16.223 -18.898 1.00 71.81 132 ASP A N 1
ATOM 1095 C CA . ASP A 1 132 ? 6.269 15.131 -18.547 1.00 71.81 132 ASP A CA 1
ATOM 1096 C C . ASP A 1 132 ? 7.064 13.884 -18.138 1.00 71.81 132 ASP A C 1
ATOM 1098 O O . ASP A 1 132 ? 7.668 13.210 -18.974 1.00 71.81 132 ASP A O 1
ATOM 1102 N N . GLU A 1 133 ? 7.012 13.516 -16.857 1.00 77.75 133 GLU A N 1
ATOM 1103 C CA . GLU A 1 133 ? 7.635 12.284 -16.370 1.00 77.75 133 GLU A CA 1
ATOM 1104 C C . GLU A 1 133 ? 6.573 11.222 -16.055 1.00 77.75 133 GLU A C 1
ATOM 1106 O O . GLU A 1 133 ? 5.681 11.422 -15.222 1.00 77.75 133 GLU A O 1
ATOM 1111 N N . LEU A 1 134 ? 6.674 10.045 -16.682 1.00 82.19 134 LEU A N 1
ATOM 1112 C CA . LEU A 1 134 ? 5.824 8.907 -16.331 1.00 82.19 134 LEU A CA 1
ATOM 1113 C C . LEU A 1 134 ? 6.256 8.351 -14.969 1.00 82.19 134 LEU A C 1
ATOM 1115 O O . LEU A 1 134 ? 7.361 7.825 -14.814 1.00 82.19 134 LEU A O 1
ATOM 1119 N N . ARG A 1 135 ? 5.353 8.403 -13.989 1.00 87.00 135 ARG A N 1
ATOM 1120 C CA . ARG A 1 135 ? 5.592 7.870 -12.645 1.00 87.00 135 ARG A CA 1
ATOM 1121 C C . ARG A 1 135 ? 4.548 6.846 -12.265 1.00 87.00 135 ARG A C 1
ATOM 1123 O O . ARG A 1 135 ? 3.388 6.942 -12.665 1.00 87.00 135 ARG A O 1
ATOM 1130 N N . TRP A 1 136 ? 4.950 5.895 -11.435 1.00 87.94 136 TRP A N 1
ATOM 1131 C CA . TRP A 1 136 ? 4.007 5.061 -10.714 1.00 87.94 136 TRP A CA 1
ATOM 1132 C C . TRP A 1 136 ? 3.768 5.594 -9.303 1.00 87.94 136 TRP A C 1
ATOM 1134 O O . TRP A 1 136 ? 4.645 6.210 -8.693 1.00 87.94 136 TRP A O 1
ATOM 1144 N N . ARG A 1 137 ? 2.561 5.368 -8.777 1.00 88.69 137 ARG A N 1
ATOM 1145 C CA . ARG A 1 137 ? 2.156 5.806 -7.438 1.00 88.69 137 ARG A CA 1
ATOM 1146 C C . ARG A 1 137 ? 1.310 4.750 -6.748 1.00 88.69 137 ARG A C 1
ATOM 1148 O O . ARG A 1 137 ? 0.497 4.093 -7.398 1.00 88.69 137 ARG A O 1
ATOM 1155 N N . LEU A 1 138 ? 1.448 4.643 -5.429 1.00 91.94 138 LEU A N 1
ATOM 1156 C CA . LEU A 1 138 ? 0.453 3.976 -4.592 1.00 91.94 138 LEU A CA 1
ATOM 1157 C C . LEU A 1 138 ? -0.752 4.915 -4.480 1.00 91.94 138 LEU A C 1
ATOM 1159 O O . LEU A 1 138 ? -0.701 5.913 -3.758 1.00 91.94 138 LEU A O 1
ATOM 1163 N N . LYS A 1 139 ? -1.796 4.625 -5.261 1.00 90.81 139 LYS A N 1
ATOM 1164 C CA . LYS A 1 139 ? -3.002 5.448 -5.378 1.00 90.81 139 LYS A CA 1
ATOM 1165 C C . LYS A 1 139 ? -3.856 5.318 -4.131 1.00 90.81 139 LYS A C 1
ATOM 1167 O O . LYS A 1 139 ? -4.124 6.319 -3.486 1.00 90.81 139 LYS A O 1
ATOM 1172 N N . ASN A 1 140 ? -4.267 4.090 -3.816 1.00 92.31 140 ASN A N 1
ATOM 1173 C CA . ASN A 1 140 ? -5.164 3.814 -2.703 1.00 92.31 140 ASN A CA 1
ATOM 1174 C C . ASN A 1 140 ? -4.714 2.595 -1.903 1.00 92.31 140 ASN A C 1
ATOM 1176 O O . ASN A 1 140 ? -4.247 1.605 -2.468 1.00 92.31 140 ASN A O 1
ATOM 1180 N N . VAL A 1 141 ? -4.958 2.654 -0.597 1.00 95.00 141 VAL A N 1
ATOM 1181 C CA . VAL A 1 141 ? -4.973 1.495 0.292 1.00 95.00 141 VAL A CA 1
ATOM 1182 C C . VAL A 1 141 ? -6.378 1.353 0.861 1.00 95.00 141 VAL A C 1
ATOM 1184 O O . VAL A 1 141 ? -6.973 2.334 1.311 1.00 95.00 141 VAL A O 1
ATOM 1187 N N . ILE A 1 142 ? -6.932 0.145 0.797 1.00 96.19 142 ILE A N 1
ATOM 1188 C CA . ILE A 1 142 ? -8.285 -0.152 1.281 1.00 96.19 142 ILE A CA 1
ATOM 1189 C C . ILE A 1 142 ? -8.191 -1.302 2.270 1.00 96.19 142 ILE A C 1
ATOM 1191 O O . ILE A 1 142 ? -7.660 -2.358 1.938 1.00 96.19 142 ILE A O 1
ATOM 1195 N N . TYR A 1 143 ? -8.728 -1.106 3.467 1.00 96.81 143 TYR A N 1
ATOM 1196 C CA . TYR A 1 143 ? -8.852 -2.136 4.486 1.00 96.81 143 TYR A CA 1
ATOM 1197 C C . TYR A 1 143 ? -10.319 -2.507 4.656 1.00 96.81 143 TYR A C 1
ATOM 1199 O O . TYR A 1 143 ? -11.156 -1.639 4.882 1.00 96.81 143 TYR A O 1
ATOM 1207 N N . ILE A 1 144 ? -10.626 -3.795 4.559 1.00 97.12 144 ILE A N 1
ATOM 1208 C CA . ILE A 1 144 ? -11.965 -4.330 4.788 1.00 97.12 144 ILE A CA 1
ATOM 1209 C C . ILE A 1 144 ? -11.888 -5.355 5.907 1.00 97.12 144 ILE A C 1
ATOM 1211 O O . ILE A 1 144 ? -11.088 -6.291 5.850 1.00 97.12 144 ILE A O 1
ATOM 1215 N N . GLU A 1 145 ? -12.765 -5.216 6.888 1.00 95.62 145 GLU A N 1
ATOM 1216 C CA . GLU A 1 145 ? -12.962 -6.201 7.943 1.00 95.62 145 GLU A CA 1
ATOM 1217 C C . GLU A 1 145 ? -14.381 -6.751 7.849 1.00 95.62 145 GLU A C 1
ATOM 1219 O O . GLU A 1 145 ? -15.344 -5.993 7.766 1.00 95.62 145 GLU A O 1
ATOM 1224 N N . LYS A 1 146 ? -14.504 -8.079 7.793 1.00 96.25 146 LYS A N 1
ATOM 1225 C CA . LYS A 1 146 ? -15.785 -8.781 7.690 1.00 96.25 146 LYS A CA 1
ATOM 1226 C C . LYS A 1 146 ? -15.985 -9.722 8.865 1.00 96.25 146 LYS A C 1
ATOM 1228 O O . LYS A 1 146 ? -15.059 -10.457 9.222 1.00 96.25 146 LYS A O 1
ATOM 1233 N N . HIS A 1 147 ? -17.196 -9.747 9.402 1.00 94.81 147 HIS A N 1
ATOM 1234 C CA . HIS A 1 147 ? -17.616 -10.662 10.455 1.00 94.81 147 HIS A CA 1
ATOM 1235 C C . HIS A 1 147 ? -19.063 -11.089 10.195 1.00 94.81 147 HIS A C 1
ATOM 1237 O O . HIS A 1 147 ? -19.958 -10.253 10.176 1.00 94.81 147 HIS A O 1
ATOM 1243 N N . GLY A 1 148 ? -19.285 -12.379 9.929 1.00 92.06 148 GLY A N 1
ATOM 1244 C CA . GLY A 1 148 ? -20.582 -12.845 9.432 1.00 92.06 148 GLY A CA 1
ATOM 1245 C C . GLY A 1 148 ? -20.963 -12.148 8.120 1.00 92.06 148 GLY A C 1
ATOM 1246 O O . GLY A 1 148 ? -20.182 -12.155 7.164 1.00 92.06 148 GLY A O 1
ATOM 1247 N N . GLU A 1 149 ? -22.148 -11.542 8.094 1.00 91.88 149 GLU A N 1
ATOM 1248 C CA . GLU A 1 149 ? -22.670 -10.769 6.957 1.00 91.88 149 GLU A CA 1
ATOM 1249 C C . GLU A 1 149 ? -22.238 -9.295 6.979 1.00 91.88 149 GLU A C 1
ATOM 1251 O O . GLU A 1 149 ? -22.314 -8.603 5.963 1.00 91.88 149 GLU A O 1
ATOM 1256 N N . GLU A 1 150 ? -21.725 -8.815 8.112 1.00 93.88 150 GLU A N 1
ATOM 1257 C CA . GLU A 1 150 ? -21.316 -7.428 8.276 1.00 93.88 150 GLU A CA 1
ATOM 1258 C C . GLU A 1 150 ? -19.922 -7.185 7.693 1.00 93.88 150 GLU A C 1
ATOM 1260 O O . GLU A 1 150 ? -18.998 -8.004 7.803 1.00 93.88 150 GLU A O 1
ATOM 1265 N N . SER A 1 151 ? -19.747 -6.015 7.080 1.00 95.19 151 SER A N 1
ATOM 1266 C CA . SER A 1 151 ? -18.447 -5.568 6.597 1.00 95.19 151 SER A CA 1
ATOM 1267 C C . SER A 1 151 ? -18.254 -4.079 6.794 1.00 95.19 151 SER A C 1
ATOM 1269 O O . SER A 1 151 ? -19.138 -3.289 6.475 1.00 95.19 151 SER A O 1
ATOM 1271 N N . ILE A 1 152 ? -17.060 -3.710 7.237 1.00 95.38 152 ILE A N 1
ATOM 1272 C CA . ILE A 1 152 ? -16.624 -2.327 7.379 1.00 95.38 152 ILE A CA 1
ATOM 1273 C C . ILE A 1 152 ? -15.433 -2.072 6.459 1.00 95.38 152 ILE A C 1
ATOM 1275 O O . ILE A 1 152 ? -14.548 -2.921 6.333 1.00 95.38 152 ILE A O 1
ATOM 1279 N N . THR A 1 153 ? -15.419 -0.917 5.793 1.00 96.81 153 THR A N 1
ATOM 1280 C CA . THR A 1 153 ? -14.400 -0.568 4.794 1.00 96.81 153 THR A CA 1
ATOM 1281 C C . THR A 1 153 ? -13.772 0.781 5.111 1.00 96.81 153 THR A C 1
ATOM 1283 O O . THR A 1 153 ? -14.452 1.798 5.124 1.00 96.81 153 THR A O 1
ATOM 1286 N N . PHE A 1 154 ? -12.459 0.792 5.310 1.00 96.31 154 PHE A N 1
ATOM 1287 C CA . PHE A 1 154 ? -11.652 1.992 5.494 1.00 96.31 154 PHE A CA 1
ATOM 1288 C C . PHE A 1 154 ? -10.800 2.233 4.251 1.00 96.31 154 PHE A C 1
ATOM 1290 O O . PHE A 1 154 ? -10.243 1.291 3.683 1.00 96.31 154 PHE A O 1
ATOM 1297 N N . LYS A 1 155 ? -10.655 3.490 3.832 1.00 95.50 155 LYS A N 1
ATOM 1298 C CA . LYS A 1 155 ? -9.950 3.836 2.591 1.00 95.50 155 LYS A CA 1
ATOM 1299 C C . LYS A 1 155 ? -9.030 5.044 2.762 1.00 95.50 155 LYS A C 1
ATOM 1301 O O . LYS A 1 155 ? -9.379 6.006 3.442 1.00 95.50 155 LYS A O 1
ATOM 1306 N N . SER A 1 156 ? -7.851 5.003 2.144 1.00 93.94 156 SER A N 1
ATOM 1307 C CA . SER A 1 156 ? -6.944 6.156 2.081 1.00 93.94 156 SER A CA 1
ATOM 1308 C C . SER A 1 156 ? -7.557 7.297 1.265 1.00 93.94 156 SER A C 1
ATOM 1310 O O . SER A 1 156 ? -8.386 7.076 0.382 1.00 93.94 156 SER A O 1
ATOM 1312 N N . ARG A 1 157 ? -7.140 8.538 1.522 1.00 86.75 157 ARG A N 1
ATOM 1313 C CA . ARG A 1 157 ? -7.641 9.673 0.737 1.00 86.75 157 ARG A CA 1
ATOM 1314 C C . ARG A 1 157 ? -7.161 9.584 -0.716 1.00 86.75 157 ARG A C 1
ATOM 1316 O O . ARG A 1 157 ? -6.040 9.152 -0.962 1.00 86.75 157 ARG A O 1
ATOM 1323 N N . ASN A 1 158 ? -8.001 10.011 -1.660 1.00 75.44 158 ASN A N 1
ATOM 1324 C CA . ASN A 1 158 ? -7.674 9.972 -3.091 1.00 75.44 158 ASN A CA 1
ATOM 1325 C C . ASN A 1 158 ? -6.670 11.071 -3.512 1.00 75.44 158 ASN A C 1
ATOM 1327 O O . ASN A 1 158 ? -6.073 10.961 -4.579 1.00 75.44 158 ASN A O 1
ATOM 1331 N N . ASP A 1 159 ? -6.539 12.145 -2.728 1.00 69.19 159 ASP A N 1
ATOM 1332 C CA . ASP A 1 159 ? -5.772 13.362 -3.039 1.00 69.19 159 ASP A CA 1
ATOM 1333 C C . ASP A 1 159 ? -4.326 13.336 -2.512 1.00 69.19 159 ASP A C 1
ATOM 1335 O O . ASP A 1 159 ? -3.460 14.035 -3.037 1.00 69.19 159 ASP A O 1
ATOM 1339 N N . SER A 1 160 ? -4.034 12.511 -1.505 1.00 63.12 160 SER A N 1
ATOM 1340 C CA . SER A 1 160 ? -2.690 12.352 -0.946 1.00 63.12 160 SER A CA 1
ATOM 1341 C C . SER A 1 160 ? -2.029 11.074 -1.464 1.00 63.12 160 SER A C 1
ATOM 1343 O O . SER A 1 160 ? -2.311 9.980 -0.971 1.00 63.12 160 SER A O 1
ATOM 1345 N N . PHE A 1 161 ? -1.119 11.197 -2.432 1.00 62.28 161 PHE A N 1
ATOM 1346 C CA . PHE A 1 161 ? -0.300 10.064 -2.872 1.00 62.28 161 PHE A CA 1
ATOM 1347 C C . PHE A 1 161 ? 0.735 9.720 -1.805 1.00 62.28 161 PHE A C 1
ATOM 1349 O O . PHE A 1 161 ? 1.531 10.561 -1.397 1.00 62.28 161 PHE A O 1
ATOM 1356 N N . MET A 1 162 ? 0.725 8.467 -1.363 1.00 75.06 162 MET A N 1
ATOM 1357 C CA . MET A 1 162 ? 1.525 8.026 -0.212 1.00 75.06 162 MET A CA 1
ATOM 1358 C C . MET A 1 162 ? 2.953 7.683 -0.629 1.00 75.06 162 MET A C 1
ATOM 1360 O O . MET A 1 162 ? 3.902 7.877 0.124 1.00 75.06 162 MET A O 1
ATOM 1364 N N . VAL A 1 163 ? 3.084 7.180 -1.857 1.00 86.44 163 VAL A N 1
ATOM 1365 C CA . VAL A 1 163 ? 4.342 6.811 -2.495 1.00 86.44 163 VAL A CA 1
ATOM 1366 C C . VAL A 1 163 ? 4.255 7.153 -3.973 1.00 86.44 163 VAL A C 1
ATOM 1368 O O . VAL A 1 163 ? 3.269 6.817 -4.630 1.00 86.44 163 VAL A O 1
ATOM 1371 N N . THR A 1 164 ? 5.298 7.789 -4.499 1.00 87.19 164 THR A N 1
ATOM 1372 C CA . THR A 1 164 ? 5.489 8.048 -5.928 1.00 87.19 164 THR A CA 1
ATOM 1373 C C . THR A 1 164 ? 6.924 7.721 -6.310 1.00 87.19 164 THR A C 1
ATOM 1375 O O . THR A 1 164 ? 7.841 7.943 -5.522 1.00 87.19 164 THR A O 1
ATOM 1378 N N . SER A 1 165 ? 7.124 7.232 -7.529 1.00 87.94 165 SER A N 1
ATOM 1379 C CA . SER A 1 165 ? 8.454 6.918 -8.043 1.00 87.94 165 SER A CA 1
ATOM 1380 C C . SER A 1 165 ? 8.470 6.925 -9.578 1.00 87.94 165 SER A C 1
ATOM 1382 O O . SER A 1 165 ? 7.426 6.655 -10.185 1.00 87.94 165 SER A O 1
ATOM 1384 N N . PRO A 1 166 ? 9.604 7.243 -10.230 1.00 85.56 166 PRO A N 1
ATOM 1385 C CA . PRO A 1 166 ? 9.751 7.114 -11.679 1.00 85.56 166 PRO A CA 1
ATOM 1386 C C . PRO A 1 166 ? 9.364 5.720 -12.182 1.00 85.56 166 PRO A C 1
ATOM 1388 O O . PRO A 1 166 ? 9.589 4.710 -11.503 1.00 85.56 166 PRO A O 1
ATOM 1391 N N . ILE A 1 167 ? 8.791 5.638 -13.385 1.00 82.69 167 ILE A N 1
ATOM 1392 C CA . ILE A 1 167 ? 8.455 4.344 -13.987 1.00 82.69 167 ILE A CA 1
ATOM 1393 C C . ILE A 1 167 ? 9.700 3.445 -14.093 1.00 82.69 167 ILE A C 1
ATOM 1395 O O . ILE A 1 167 ? 10.800 3.924 -14.358 1.00 82.69 167 ILE A O 1
ATOM 1399 N N . ARG A 1 168 ? 9.533 2.129 -13.896 1.00 78.88 168 ARG A N 1
ATOM 1400 C CA . ARG A 1 168 ? 10.618 1.123 -13.955 1.00 78.88 168 ARG A CA 1
ATOM 1401 C C . ARG A 1 168 ? 11.768 1.334 -12.957 1.00 78.88 168 ARG A C 1
ATOM 1403 O O . ARG A 1 168 ? 12.853 0.802 -13.174 1.00 78.88 168 ARG A O 1
ATOM 1410 N N . SER A 1 169 ? 11.549 2.095 -11.885 1.00 84.19 169 SER A N 1
ATOM 1411 C CA . SER A 1 169 ? 12.517 2.245 -10.795 1.00 84.19 169 SER A CA 1
ATOM 1412 C C . SER A 1 169 ? 12.072 1.501 -9.538 1.00 84.19 169 SER A C 1
ATOM 1414 O O . SER A 1 169 ? 10.878 1.292 -9.306 1.00 84.19 169 SER A O 1
ATOM 1416 N N . LYS A 1 170 ? 13.044 1.040 -8.745 1.00 89.69 170 LYS A N 1
ATOM 1417 C CA . LYS A 1 170 ? 12.824 0.310 -7.489 1.00 89.69 170 LYS A CA 1
ATOM 1418 C C . LYS A 1 170 ? 12.713 1.351 -6.411 1.00 89.69 170 LYS A C 1
ATOM 1420 O O . LYS A 1 170 ? 13.697 2.026 -6.122 1.00 89.69 170 LYS A O 1
ATOM 1425 N N . TYR A 1 171 ? 11.532 1.478 -5.832 1.00 91.44 171 TYR A N 1
ATOM 1426 C CA . TYR A 1 171 ? 11.357 2.371 -4.705 1.00 91.44 171 TYR A CA 1
ATOM 1427 C C . TYR A 1 171 ? 11.842 1.674 -3.445 1.00 91.44 171 TYR A C 1
ATOM 1429 O O . TYR A 1 171 ? 11.393 0.567 -3.156 1.00 91.44 171 TYR A O 1
ATOM 1437 N N . ILE A 1 172 ? 12.742 2.319 -2.711 1.00 91.81 172 ILE A N 1
ATOM 1438 C CA . ILE A 1 172 ? 13.258 1.830 -1.435 1.00 91.81 172 ILE A CA 1
ATOM 1439 C C . ILE A 1 172 ? 13.015 2.893 -0.377 1.00 91.81 172 ILE A C 1
ATOM 1441 O O . ILE A 1 172 ? 13.450 4.035 -0.527 1.00 91.81 172 ILE A O 1
ATOM 1445 N N . CYS A 1 173 ? 12.372 2.513 0.722 1.00 90.94 173 CYS A N 1
ATOM 1446 C CA . CYS A 1 173 ? 12.227 3.363 1.887 1.00 90.94 173 CYS A CA 1
ATOM 1447 C C . CYS A 1 173 ? 12.760 2.688 3.147 1.00 90.94 173 CYS A C 1
ATOM 1449 O O . CYS A 1 173 ? 12.298 1.628 3.564 1.00 90.94 173 CYS A O 1
ATOM 1451 N N . LYS A 1 174 ? 13.750 3.342 3.761 1.00 90.44 174 LYS A N 1
ATOM 1452 C CA . LYS A 1 174 ? 14.417 2.883 4.990 1.00 90.44 174 LYS A CA 1
ATOM 1453 C C . LYS A 1 174 ? 13.724 3.358 6.268 1.00 90.44 174 LYS A C 1
ATOM 1455 O O . LYS A 1 174 ? 14.141 2.993 7.361 1.00 90.44 174 LYS A O 1
ATOM 1460 N N . ASP A 1 175 ? 12.671 4.157 6.128 1.00 88.62 175 ASP A N 1
ATOM 1461 C CA . ASP A 1 175 ? 11.859 4.665 7.227 1.00 88.62 175 ASP A CA 1
ATOM 1462 C C . ASP A 1 175 ? 10.444 4.063 7.179 1.00 88.62 175 ASP A C 1
ATOM 1464 O O . ASP A 1 175 ? 10.002 3.512 6.170 1.00 88.62 175 ASP A O 1
ATOM 1468 N N . LYS A 1 176 ? 9.721 4.175 8.298 1.00 90.06 176 LYS A N 1
ATOM 1469 C CA . LYS A 1 176 ? 8.322 3.739 8.398 1.00 90.06 176 LYS A CA 1
ATOM 1470 C C . LYS A 1 176 ? 7.419 4.657 7.573 1.00 90.06 176 LYS A C 1
ATOM 1472 O O . LYS A 1 176 ? 7.549 5.878 7.660 1.00 90.06 176 LYS A O 1
ATOM 1477 N N . LEU A 1 177 ? 6.446 4.085 6.867 1.00 90.38 177 LEU A N 1
ATOM 1478 C CA . LEU A 1 177 ? 5.408 4.841 6.160 1.00 90.38 177 LEU A CA 1
ATOM 1479 C C . LEU A 1 177 ? 4.059 4.641 6.850 1.00 90.38 177 LEU A C 1
ATOM 1481 O O . LEU A 1 177 ? 3.589 3.517 6.990 1.00 90.38 177 LEU A O 1
ATOM 1485 N N . ASN A 1 178 ? 3.432 5.737 7.274 1.00 91.00 178 ASN A N 1
ATOM 1486 C CA . ASN A 1 178 ? 2.112 5.710 7.899 1.00 91.00 178 ASN A CA 1
ATOM 1487 C C . ASN A 1 178 ? 1.045 6.092 6.876 1.00 91.00 178 ASN A C 1
ATOM 1489 O O . ASN A 1 178 ? 1.130 7.138 6.234 1.00 91.00 178 ASN A O 1
ATOM 1493 N N . ILE A 1 179 ? 0.023 5.254 6.767 1.00 92.69 179 ILE A N 1
ATOM 1494 C CA . ILE A 1 179 ? -1.051 5.375 5.796 1.00 92.69 179 ILE A CA 1
ATOM 1495 C C . ILE A 1 179 ? -2.378 5.484 6.537 1.00 92.69 179 ILE A C 1
ATOM 1497 O O . ILE A 1 179 ? -2.877 4.502 7.082 1.00 92.69 179 ILE A O 1
ATOM 1501 N N . THR A 1 180 ? -2.946 6.687 6.578 1.00 93.12 180 THR A N 1
ATOM 1502 C CA . THR A 1 180 ? -4.231 6.937 7.241 1.00 93.12 180 THR A CA 1
ATOM 1503 C C . THR A 1 180 ? -5.393 6.519 6.345 1.00 93.12 180 THR A C 1
ATOM 1505 O O . THR A 1 180 ? -5.539 7.014 5.225 1.00 93.12 180 THR A O 1
ATOM 1508 N N . LEU A 1 181 ? -6.240 5.637 6.865 1.00 95.19 181 LEU A N 1
ATOM 1509 C CA . LEU A 1 181 ? -7.470 5.157 6.257 1.00 95.19 181 LEU A CA 1
ATOM 1510 C C . LEU A 1 181 ? -8.670 5.747 6.994 1.00 95.19 181 LEU A C 1
ATOM 1512 O O . LEU A 1 181 ? -8.762 5.650 8.217 1.00 95.19 181 LEU A O 1
ATOM 1516 N N . LYS A 1 182 ? -9.594 6.326 6.235 1.00 94.38 182 LYS A N 1
ATOM 1517 C CA . LYS A 1 182 ? -10.795 6.983 6.742 1.00 94.38 182 LYS A CA 1
ATOM 1518 C C . LYS A 1 182 ? -12.032 6.115 6.592 1.00 94.38 182 LYS A C 1
ATOM 1520 O O . LYS A 1 182 ? -12.095 5.265 5.702 1.00 94.38 182 LYS A O 1
ATOM 1525 N N . HIS A 1 183 ? -13.014 6.403 7.433 1.00 94.62 183 HIS A N 1
ATOM 1526 C CA . HIS A 1 183 ? -14.380 5.907 7.358 1.00 94.62 183 HIS A CA 1
ATOM 1527 C C . HIS A 1 183 ? -15.326 7.026 7.819 1.00 94.62 183 HIS A C 1
ATOM 1529 O O . HIS A 1 183 ? -14.943 7.834 8.658 1.00 94.62 183 HIS A O 1
ATOM 1535 N N . ASP A 1 184 ? -16.555 7.069 7.306 1.00 92.81 184 ASP A N 1
ATOM 1536 C CA . ASP A 1 184 ? -17.506 8.149 7.611 1.00 92.81 184 ASP A CA 1
ATOM 1537 C C . ASP A 1 184 ? -17.970 8.140 9.082 1.00 92.81 184 ASP A C 1
ATOM 1539 O O . ASP A 1 184 ? -17.994 9.175 9.739 1.00 92.81 184 ASP A O 1
ATOM 1543 N N . ASN A 1 185 ? -18.277 6.954 9.622 1.00 94.06 185 ASN A N 1
ATOM 1544 C CA . ASN A 1 185 ? -18.812 6.781 10.983 1.00 94.06 185 ASN A CA 1
ATOM 1545 C C . ASN A 1 185 ? -17.793 6.373 12.069 1.00 94.06 185 ASN A C 1
ATOM 1547 O O . ASN A 1 185 ? -18.159 6.294 13.239 1.00 94.06 185 ASN A O 1
ATOM 1551 N N . TYR A 1 186 ? -16.541 6.069 11.714 1.00 94.06 186 TYR A N 1
ATOM 1552 C CA . TYR A 1 186 ? -15.539 5.534 12.648 1.00 94.06 186 TYR A CA 1
ATOM 1553 C C . TYR A 1 186 ? -14.263 6.370 12.618 1.00 94.06 186 TYR A C 1
ATOM 1555 O O . TYR A 1 186 ? -13.976 7.053 11.638 1.00 94.06 186 TYR A O 1
ATOM 1563 N N . LYS A 1 187 ? -13.467 6.292 13.688 1.00 93.69 187 LYS A N 1
ATOM 1564 C CA . LYS A 1 187 ? -12.147 6.928 13.729 1.00 93.69 187 LYS A CA 1
ATOM 1565 C C . LYS A 1 187 ? -11.213 6.277 12.715 1.00 93.69 187 LYS A C 1
ATOM 1567 O O . LYS A 1 187 ? -11.337 5.089 12.410 1.00 93.69 187 LYS A O 1
ATOM 1572 N N . ASP A 1 188 ? -10.237 7.054 12.268 1.00 93.06 188 ASP A N 1
ATOM 1573 C CA . ASP A 1 188 ? -9.245 6.616 11.295 1.00 93.06 188 ASP A CA 1
ATOM 1574 C C . ASP A 1 188 ? -8.448 5.389 11.780 1.00 93.06 188 ASP A C 1
ATOM 1576 O O . ASP A 1 188 ? -8.165 5.211 12.968 1.00 93.06 188 ASP A O 1
ATOM 1580 N N . ILE A 1 189 ? -8.033 4.559 10.829 1.00 94.50 189 ILE A N 1
ATOM 1581 C CA . ILE A 1 189 ? -7.078 3.466 11.036 1.00 94.50 189 ILE A CA 1
ATOM 1582 C C . ILE A 1 189 ? -5.768 3.856 10.361 1.00 94.50 189 ILE A C 1
ATOM 1584 O O . ILE A 1 189 ? -5.776 4.420 9.272 1.00 94.50 189 ILE A O 1
ATOM 1588 N N . ILE A 1 190 ? -4.627 3.544 10.971 1.00 93.88 190 ILE A N 1
ATOM 1589 C CA . ILE A 1 190 ? -3.316 3.803 10.371 1.00 93.88 190 ILE A CA 1
ATOM 1590 C C . ILE A 1 190 ? -2.664 2.472 10.007 1.00 93.88 190 ILE A C 1
ATOM 1592 O O . ILE A 1 190 ? -2.366 1.659 10.878 1.00 93.88 190 ILE A O 1
ATOM 1596 N N . ILE A 1 191 ? -2.402 2.261 8.720 1.00 94.88 191 ILE A N 1
ATOM 1597 C CA . ILE A 1 191 ? -1.530 1.186 8.245 1.00 94.88 191 ILE A CA 1
ATOM 1598 C C . ILE A 1 191 ? -0.094 1.695 8.327 1.00 94.88 191 ILE A C 1
ATOM 1600 O O . ILE A 1 191 ? 0.278 2.637 7.633 1.00 94.88 191 ILE A O 1
ATOM 1604 N N . GLN A 1 192 ? 0.715 1.098 9.191 1.00 93.75 192 GLN A N 1
ATOM 1605 C CA . GLN A 1 192 ? 2.130 1.416 9.309 1.00 93.75 192 GLN A CA 1
ATOM 1606 C C . GLN A 1 192 ? 2.944 0.359 8.573 1.00 93.75 192 GLN A C 1
ATOM 1608 O O . GLN A 1 192 ? 3.037 -0.776 9.032 1.00 93.75 192 GLN A O 1
ATOM 1613 N N . LEU A 1 193 ? 3.557 0.748 7.461 1.00 94.44 193 LEU A N 1
ATOM 1614 C CA . LEU A 1 193 ? 4.557 -0.053 6.769 1.00 94.44 193 LEU A CA 1
ATOM 1615 C C . LEU A 1 193 ? 5.902 0.108 7.480 1.00 94.44 193 LEU A C 1
ATOM 1617 O O . LEU A 1 193 ? 6.313 1.226 7.810 1.00 94.44 193 LEU A O 1
ATOM 1621 N N . LEU A 1 194 ? 6.571 -1.007 7.738 1.00 93.75 194 LEU A N 1
ATOM 1622 C CA . LEU A 1 194 ? 7.834 -1.074 8.458 1.00 93.75 194 LEU A CA 1
ATOM 1623 C C . LEU A 1 194 ? 9.001 -1.251 7.476 1.00 93.75 194 LEU A C 1
ATOM 1625 O O . LEU A 1 194 ? 8.857 -1.991 6.503 1.00 93.75 194 LEU A O 1
ATOM 1629 N N . PRO A 1 195 ? 10.145 -0.587 7.720 1.00 91.50 195 PRO A N 1
ATOM 1630 C CA . PRO A 1 195 ? 11.322 -0.724 6.875 1.00 91.50 195 PRO A CA 1
ATOM 1631 C C . PRO A 1 195 ? 11.978 -2.106 7.016 1.00 91.50 195 PRO A C 1
ATOM 1633 O O . PRO A 1 195 ? 11.882 -2.732 8.068 1.00 91.50 195 PRO A O 1
ATOM 1636 N N . GLU A 1 196 ? 12.708 -2.580 6.006 1.00 92.69 196 GLU A N 1
ATOM 1637 C CA . GLU A 1 196 ? 12.942 -1.927 4.704 1.00 92.69 196 GLU A CA 1
ATOM 1638 C C . GLU A 1 196 ? 11.762 -2.141 3.742 1.00 92.69 196 GLU A C 1
ATOM 1640 O O . GLU A 1 196 ? 11.376 -3.277 3.478 1.00 92.69 196 GLU A O 1
ATOM 1645 N N . ILE A 1 197 ? 11.189 -1.042 3.238 1.00 93.38 197 ILE A N 1
ATOM 1646 C CA . ILE A 1 197 ? 10.049 -1.064 2.315 1.00 93.38 197 ILE A CA 1
ATOM 1647 C C . ILE A 1 197 ? 10.591 -0.996 0.895 1.00 93.38 197 ILE A C 1
ATOM 1649 O O . ILE A 1 197 ? 11.208 -0.001 0.518 1.00 93.38 197 ILE A O 1
ATOM 1653 N N . GLU A 1 198 ? 10.308 -2.006 0.087 1.00 93.75 198 GLU A N 1
ATOM 1654 C CA . GLU A 1 198 ? 10.669 -2.042 -1.321 1.00 93.75 198 GLU A CA 1
ATOM 1655 C C . GLU A 1 198 ? 9.420 -2.258 -2.173 1.00 93.75 198 GLU A C 1
ATOM 1657 O O . GLU A 1 198 ? 8.606 -3.145 -1.904 1.00 93.75 198 GLU A O 1
ATOM 1662 N N . PHE A 1 199 ? 9.268 -1.442 -3.215 1.00 93.44 199 PHE A N 1
ATOM 1663 C CA . PHE A 1 199 ? 8.130 -1.516 -4.120 1.00 93.44 199 PHE A CA 1
ATOM 1664 C C . PHE A 1 199 ? 8.555 -1.560 -5.578 1.00 93.44 199 PHE A C 1
ATOM 1666 O O . PHE A 1 199 ? 9.295 -0.700 -6.068 1.00 93.44 199 PHE A O 1
ATOM 1673 N N . ILE A 1 200 ? 7.988 -2.545 -6.266 1.00 89.88 200 ILE A N 1
ATOM 1674 C CA . ILE A 1 200 ? 8.107 -2.785 -7.694 1.00 89.88 200 ILE A CA 1
ATOM 1675 C C . ILE A 1 200 ? 6.710 -3.132 -8.234 1.00 89.88 200 ILE A C 1
ATOM 1677 O O . ILE A 1 200 ? 6.382 -4.303 -8.401 1.00 89.88 200 ILE A O 1
ATOM 1681 N N . PRO A 1 201 ? 5.829 -2.152 -8.491 1.00 85.06 201 PRO A N 1
ATOM 1682 C CA . PRO A 1 201 ? 4.462 -2.450 -8.927 1.00 85.06 201 PRO A CA 1
ATOM 1683 C C . PRO A 1 201 ? 4.313 -2.747 -10.428 1.00 85.06 201 PRO A C 1
ATOM 1685 O O . PRO A 1 201 ? 3.249 -3.198 -10.855 1.00 85.06 201 PRO A O 1
ATOM 1688 N N . PHE A 1 202 ? 5.352 -2.468 -11.225 1.00 80.62 202 PHE A N 1
ATOM 1689 C CA . PHE A 1 202 ? 5.358 -2.641 -12.679 1.00 80.62 202 PHE A CA 1
ATOM 1690 C C . PHE A 1 202 ? 6.704 -3.209 -13.145 1.00 80.62 202 PHE A C 1
ATOM 1692 O O . PHE A 1 202 ? 7.652 -2.459 -13.386 1.00 80.62 202 PHE A O 1
ATOM 1699 N N . PHE A 1 203 ? 6.791 -4.525 -13.300 1.00 72.31 203 PHE A N 1
ATOM 1700 C CA . PHE A 1 203 ? 7.928 -5.201 -13.919 1.00 72.31 203 PHE A CA 1
ATOM 1701 C C . PHE A 1 203 ? 7.546 -5.529 -15.373 1.00 72.31 203 PHE A C 1
ATOM 1703 O O . PHE A 1 203 ? 6.661 -6.342 -15.631 1.00 72.31 203 PHE A O 1
ATOM 1710 N N . GLY A 1 204 ? 8.095 -4.773 -16.329 1.00 56.59 204 GLY A N 1
ATOM 1711 C CA . GLY A 1 204 ? 7.749 -4.877 -17.754 1.00 56.59 204 GLY A CA 1
ATOM 1712 C C . GLY A 1 204 ? 8.711 -5.767 -18.546 1.00 56.59 204 GLY A C 1
ATOM 1713 O O . GLY A 1 204 ? 9.806 -6.062 -18.085 1.00 56.59 204 GLY A O 1
ATOM 1714 N N . GLU A 1 205 ? 8.331 -6.113 -19.780 1.00 50.16 205 GLU A N 1
ATOM 1715 C CA . GLU A 1 205 ? 9.030 -7.045 -20.696 1.00 50.16 205 GLU A CA 1
ATOM 1716 C C . GLU A 1 205 ? 10.525 -6.755 -20.941 1.00 50.16 205 GLU A C 1
ATOM 1718 O O . GLU A 1 205 ? 11.274 -7.654 -21.302 1.00 50.16 205 GLU A O 1
ATOM 1723 N N . LYS A 1 206 ? 10.980 -5.509 -20.747 1.00 55.09 206 LYS A N 1
ATOM 1724 C CA . LYS A 1 206 ? 12.396 -5.112 -20.897 1.00 55.09 206 LYS A CA 1
ATOM 1725 C C . LYS A 1 206 ? 13.186 -5.128 -19.580 1.00 55.09 206 LYS A C 1
ATOM 1727 O O . LYS A 1 206 ? 14.303 -4.622 -19.539 1.00 55.09 206 LYS A O 1
ATOM 1732 N N . GLY A 1 207 ? 12.608 -5.685 -18.517 1.00 53.59 207 GLY A N 1
ATOM 1733 C CA . GLY A 1 207 ? 13.216 -5.763 -17.196 1.00 53.59 207 GLY A CA 1
ATOM 1734 C C . GLY A 1 207 ? 13.308 -4.419 -16.472 1.00 53.59 207 GLY A C 1
ATOM 1735 O O . GLY A 1 207 ? 12.716 -3.405 -16.863 1.00 53.59 207 GLY A O 1
ATOM 1736 N N . TYR A 1 208 ? 14.051 -4.447 -15.369 1.00 58.09 208 TYR A N 1
ATOM 1737 C CA . TYR A 1 208 ? 14.402 -3.273 -14.581 1.00 58.09 208 TYR A CA 1
ATOM 1738 C C . TYR A 1 208 ? 15.353 -2.361 -15.356 1.00 58.09 208 TYR A C 1
ATOM 1740 O O . TYR A 1 208 ? 16.367 -2.826 -15.870 1.00 58.09 208 TYR A O 1
ATOM 1748 N N . GLY A 1 209 ? 15.099 -1.049 -15.356 1.00 58.03 209 GLY A N 1
ATOM 1749 C CA . GLY A 1 209 ? 16.240 -0.134 -15.413 1.00 58.03 209 GLY A CA 1
ATOM 1750 C C . GLY A 1 209 ? 17.014 -0.315 -14.108 1.00 58.03 209 GLY A C 1
ATOM 1751 O O . GLY A 1 209 ? 16.385 -0.512 -13.078 1.00 58.03 209 GLY A O 1
ATOM 1752 N N . SER A 1 210 ? 18.342 -0.232 -14.082 1.00 63.28 210 SER A N 1
ATOM 1753 C CA . SER A 1 210 ? 19.153 -0.324 -12.847 1.00 63.28 210 SER A CA 1
ATOM 1754 C C . SER A 1 210 ? 18.890 0.804 -11.825 1.00 63.28 210 SER A C 1
ATOM 1756 O O . SER A 1 210 ? 19.679 1.032 -10.912 1.00 63.28 210 SER A O 1
ATOM 1758 N N . ASN A 1 211 ? 17.794 1.542 -11.987 1.00 81.06 211 ASN A N 1
ATOM 1759 C CA . ASN A 1 211 ? 17.473 2.759 -11.278 1.00 81.06 211 ASN A CA 1
ATOM 1760 C C . ASN A 1 211 ? 16.756 2.430 -9.968 1.00 81.06 211 ASN A C 1
ATOM 1762 O O . ASN A 1 211 ? 15.676 1.831 -9.939 1.00 81.06 211 ASN A O 1
ATOM 1766 N N . ILE A 1 212 ? 17.360 2.877 -8.874 1.00 83.94 212 ILE A N 1
ATOM 1767 C CA . ILE A 1 212 ? 16.794 2.824 -7.532 1.00 83.94 212 ILE A CA 1
ATOM 1768 C C . ILE A 1 212 ? 16.346 4.236 -7.175 1.00 83.94 212 ILE A C 1
ATOM 1770 O O . ILE A 1 212 ? 17.119 5.185 -7.280 1.00 83.94 212 ILE A O 1
ATOM 1774 N N . PHE A 1 213 ? 15.102 4.367 -6.734 1.00 84.50 213 PHE A N 1
ATOM 1775 C CA . PHE A 1 213 ? 14.576 5.596 -6.171 1.00 84.50 213 PHE A CA 1
ATOM 1776 C C . PHE A 1 213 ? 14.470 5.433 -4.659 1.00 84.50 213 PHE A C 1
ATOM 1778 O O . PHE A 1 213 ? 13.670 4.644 -4.156 1.00 84.50 213 PHE A O 1
ATOM 1785 N N . ILE A 1 214 ? 15.285 6.172 -3.919 1.00 83.50 214 ILE A N 1
ATOM 1786 C CA . ILE A 1 214 ? 15.242 6.146 -2.459 1.00 83.50 214 ILE A CA 1
ATOM 1787 C C . ILE A 1 214 ? 14.213 7.176 -2.001 1.00 83.50 214 ILE A C 1
ATOM 1789 O O . ILE A 1 214 ? 14.235 8.315 -2.464 1.00 83.50 214 ILE A O 1
ATOM 1793 N N . CYS A 1 215 ? 13.314 6.794 -1.092 1.00 83.06 215 CYS A N 1
ATOM 1794 C CA . CYS A 1 215 ? 12.422 7.753 -0.457 1.00 83.06 215 CYS A CA 1
ATOM 1795 C C . CYS A 1 215 ? 13.265 8.826 0.243 1.00 83.06 215 CYS A C 1
ATOM 1797 O O . CYS A 1 215 ? 14.083 8.531 1.118 1.00 83.06 215 CYS A O 1
ATOM 1799 N N . GLU A 1 216 ? 13.090 10.085 -0.146 1.00 71.69 216 GLU A N 1
ATOM 1800 C CA . GLU A 1 216 ? 13.666 11.176 0.623 1.00 71.69 216 GLU A CA 1
ATOM 1801 C C . GLU A 1 216 ? 12.928 11.265 1.959 1.00 71.69 216 GLU A C 1
ATOM 1803 O O . GLU A 1 216 ? 11.695 11.231 2.025 1.00 71.69 216 GLU A O 1
ATOM 1808 N N . ARG A 1 217 ? 13.694 11.342 3.048 1.00 57.78 217 ARG A N 1
ATOM 1809 C CA . ARG A 1 217 ? 13.173 11.502 4.406 1.00 57.78 217 ARG A CA 1
ATOM 1810 C C . ARG A 1 217 ? 12.148 12.643 4.444 1.00 57.78 217 ARG A C 1
ATOM 1812 O O . ARG A 1 217 ? 12.510 13.794 4.227 1.00 57.78 217 ARG A O 1
ATOM 1819 N N . THR A 1 218 ? 10.912 12.381 4.876 1.00 49.72 218 THR A N 1
ATOM 1820 C CA . THR A 1 218 ? 10.034 13.454 5.398 1.00 49.72 218 THR A CA 1
ATOM 1821 C C . THR A 1 218 ? 10.464 13.916 6.788 1.00 49.72 218 THR A C 1
ATOM 1823 O O . THR A 1 218 ? 9.976 14.926 7.302 1.00 49.72 218 THR A O 1
ATOM 1826 N N . ARG A 1 219 ? 11.428 13.234 7.418 1.00 47.38 219 ARG A N 1
ATOM 1827 C CA . ARG A 1 219 ? 12.066 13.752 8.620 1.00 47.38 219 ARG A CA 1
ATOM 1828 C C . ARG A 1 219 ? 12.942 14.929 8.197 1.00 47.38 219 ARG A C 1
ATOM 1830 O O . ARG A 1 219 ? 14.047 14.726 7.698 1.00 47.38 219 ARG A O 1
ATOM 1837 N N . LYS A 1 220 ? 12.457 16.156 8.452 1.00 44.56 220 LYS A N 1
ATOM 1838 C CA . LYS A 1 220 ? 13.309 17.301 8.818 1.00 44.56 220 LYS A CA 1
ATOM 1839 C C . LYS A 1 220 ? 14.557 16.704 9.469 1.00 44.56 220 LYS A C 1
ATOM 1841 O O . LYS A 1 220 ? 14.376 16.017 10.482 1.00 44.56 220 LYS A O 1
ATOM 1846 N N . LYS A 1 221 ? 15.755 16.858 8.870 1.00 47.19 221 LYS A N 1
ATOM 1847 C CA . LYS A 1 221 ? 17.036 16.516 9.524 1.00 47.19 221 LYS A CA 1
ATOM 1848 C C . LYS A 1 221 ? 16.837 16.818 10.998 1.00 47.19 221 LYS A C 1
ATOM 1850 O O . LYS A 1 221 ? 16.389 17.936 11.283 1.00 47.19 221 LYS A O 1
ATOM 1855 N N . SER A 1 222 ? 16.999 15.845 11.901 1.00 52.31 222 SER A N 1
ATOM 1856 C CA . SER A 1 222 ? 16.765 16.164 13.309 1.00 52.31 222 SER A CA 1
ATOM 1857 C C . SER A 1 222 ? 17.597 17.408 13.587 1.00 52.31 222 SER A C 1
ATOM 1859 O O . SER A 1 222 ? 18.731 17.508 13.110 1.00 52.31 222 SER A O 1
ATOM 1861 N N . LEU A 1 223 ? 17.003 18.414 14.228 1.00 52.66 223 LEU A N 1
ATOM 1862 C CA . LEU A 1 223 ? 17.709 19.664 14.502 1.00 52.66 223 LEU A CA 1
ATOM 1863 C C . LEU A 1 223 ? 19.107 19.359 15.059 1.00 52.66 223 LEU A C 1
ATOM 1865 O O . LEU A 1 223 ? 20.056 20.002 14.647 1.00 52.66 223 LEU A O 1
ATOM 1869 N N . SER A 1 224 ? 19.245 18.285 15.848 1.00 56.28 224 SER A N 1
ATOM 1870 C CA . SER A 1 224 ? 20.519 17.730 16.310 1.00 56.28 224 SER A CA 1
ATOM 1871 C C . SER A 1 224 ? 21.508 17.298 15.216 1.00 56.28 224 SER A C 1
ATOM 1873 O O . SER A 1 224 ? 22.651 17.720 15.298 1.00 56.28 224 SER A O 1
ATOM 1875 N N . GLU A 1 225 ? 21.135 16.517 14.195 1.00 55.88 225 GLU A N 1
ATOM 1876 C CA . GLU A 1 225 ? 22.052 16.117 13.107 1.00 55.88 225 GLU A CA 1
ATOM 1877 C C . GLU A 1 225 ? 22.476 17.334 12.271 1.00 55.88 225 GLU A C 1
ATOM 1879 O O . GLU A 1 225 ? 23.649 17.493 11.930 1.00 55.88 225 GLU A O 1
ATOM 1884 N N . ALA A 1 226 ? 21.532 18.241 11.984 1.00 57.97 226 ALA A N 1
ATOM 1885 C CA . ALA A 1 226 ? 21.832 19.492 11.290 1.00 57.97 226 ALA A CA 1
ATOM 1886 C C . ALA A 1 226 ? 22.699 20.431 12.146 1.00 57.97 226 ALA A C 1
ATOM 1888 O O . ALA A 1 226 ? 23.576 21.110 11.611 1.00 57.97 226 ALA A O 1
ATOM 1889 N N . PHE A 1 227 ? 22.480 20.471 13.463 1.00 60.38 227 PHE A N 1
ATOM 1890 C CA . PHE A 1 227 ? 23.326 21.207 14.398 1.00 60.38 227 PHE A CA 1
ATOM 1891 C C . PHE A 1 227 ? 24.702 20.575 14.513 1.00 60.38 227 PHE A C 1
ATOM 1893 O O . PHE A 1 227 ? 25.672 21.315 14.550 1.00 60.38 227 PHE A O 1
ATOM 1900 N N . GLN A 1 228 ? 24.813 19.248 14.497 1.00 67.56 228 GLN A N 1
ATOM 1901 C CA . GLN A 1 228 ? 26.095 18.560 14.542 1.00 67.56 228 GLN A CA 1
ATOM 1902 C C . GLN A 1 228 ? 26.901 18.870 13.281 1.00 67.56 228 GLN A C 1
ATOM 1904 O O . GLN A 1 228 ? 28.023 19.346 13.400 1.00 67.56 228 GLN A O 1
ATOM 1909 N N . SER A 1 229 ? 26.306 18.760 12.084 1.00 71.19 229 SER A N 1
ATOM 1910 C CA . SER A 1 229 ? 27.003 19.127 10.843 1.00 71.19 229 SER A CA 1
ATOM 1911 C C . SER A 1 229 ? 27.363 20.615 10.792 1.00 71.19 229 SER A C 1
ATOM 1913 O O . SER A 1 229 ? 28.455 20.970 10.358 1.00 71.19 229 SER A O 1
ATOM 1915 N N . LYS A 1 230 ? 26.467 21.507 11.248 1.00 72.00 230 LYS A N 1
ATOM 1916 C CA . LYS A 1 230 ? 26.740 22.954 11.293 1.00 72.00 230 LYS A CA 1
ATOM 1917 C C . LYS A 1 230 ? 27.816 23.305 12.319 1.00 72.00 230 LYS A C 1
ATOM 1919 O O . LYS A 1 230 ? 28.668 24.129 12.009 1.00 72.00 230 LYS A O 1
ATOM 1924 N N . MET A 1 231 ? 27.818 22.673 13.492 1.00 73.25 231 MET A N 1
ATOM 1925 C CA . MET A 1 231 ? 28.874 22.826 14.493 1.00 73.25 231 MET A CA 1
ATOM 1926 C C . MET A 1 231 ? 30.212 22.320 13.964 1.00 73.25 231 MET A C 1
ATOM 1928 O O . MET A 1 231 ? 31.213 22.984 14.187 1.00 73.25 231 MET A O 1
ATOM 1932 N N . THR A 1 232 ? 30.249 21.216 13.211 1.00 76.94 232 THR A N 1
ATOM 1933 C CA . THR A 1 232 ? 31.487 20.738 12.575 1.00 76.94 232 THR A CA 1
ATOM 1934 C C . THR A 1 232 ? 32.015 21.732 11.542 1.00 76.94 232 THR A C 1
ATOM 1936 O O . THR A 1 232 ? 33.206 22.028 11.540 1.00 76.94 232 THR A O 1
ATOM 1939 N N . ILE A 1 233 ? 31.142 22.299 10.701 1.00 77.69 233 ILE A N 1
ATOM 1940 C CA . ILE A 1 233 ? 31.534 23.335 9.731 1.00 77.69 233 ILE A CA 1
ATOM 1941 C C . ILE A 1 233 ? 32.050 24.581 10.464 1.00 77.69 233 ILE A C 1
ATOM 1943 O O . ILE A 1 233 ? 33.111 25.098 10.126 1.00 77.69 233 ILE A O 1
ATOM 1947 N N . PHE A 1 234 ? 31.341 25.037 11.499 1.00 80.94 234 PHE A N 1
ATOM 1948 C CA . PHE A 1 234 ? 31.730 26.210 12.284 1.00 80.94 234 PHE A CA 1
ATOM 1949 C C . PHE A 1 234 ? 33.048 25.986 13.038 1.00 80.94 234 PHE A C 1
ATOM 1951 O O . PHE A 1 234 ? 33.917 26.854 13.033 1.00 80.94 234 PHE A O 1
ATOM 1958 N N . ALA A 1 235 ? 33.244 24.795 13.609 1.00 80.75 235 ALA A N 1
ATOM 1959 C CA . ALA A 1 235 ? 34.500 24.385 14.227 1.00 80.75 235 ALA A CA 1
ATOM 1960 C C . ALA A 1 235 ? 35.646 24.360 13.205 1.00 80.75 235 ALA A C 1
ATOM 1962 O O . ALA A 1 235 ? 36.727 24.855 13.503 1.00 80.75 235 ALA A O 1
ATOM 1963 N N . GLY A 1 236 ? 35.405 23.864 11.986 1.00 83.62 236 GLY A N 1
ATOM 1964 C CA . GLY A 1 236 ? 36.382 23.898 10.896 1.00 83.62 236 GLY A CA 1
ATOM 1965 C C . GLY A 1 236 ? 36.801 25.322 10.516 1.00 83.62 236 GLY A C 1
ATOM 1966 O O . GLY A 1 236 ? 37.991 25.592 10.367 1.00 83.62 236 GLY A O 1
ATOM 1967 N N . VAL A 1 237 ? 35.845 26.256 10.433 1.00 88.06 237 VAL A N 1
ATOM 1968 C CA . VAL A 1 237 ? 36.122 27.679 10.163 1.00 88.06 237 VAL A CA 1
ATOM 1969 C C . VAL A 1 237 ? 36.928 28.317 11.298 1.00 88.06 237 VAL A C 1
ATOM 1971 O O . VAL A 1 237 ? 37.930 28.979 11.031 1.00 88.06 237 VAL A O 1
ATOM 1974 N N . ILE A 1 238 ? 36.543 28.090 12.560 1.00 89.50 238 ILE A N 1
ATOM 1975 C CA . ILE A 1 238 ? 37.276 28.608 13.727 1.00 89.50 238 ILE A CA 1
ATOM 1976 C C . ILE A 1 238 ? 38.705 28.059 13.761 1.00 89.50 238 ILE A C 1
ATOM 1978 O O . ILE A 1 238 ? 39.648 28.825 13.953 1.00 89.50 238 ILE A O 1
ATOM 1982 N N . LEU A 1 239 ? 38.882 26.754 13.539 1.00 88.06 239 LEU A N 1
ATOM 1983 C CA . LEU A 1 239 ? 40.200 26.123 13.494 1.00 88.06 239 LEU A CA 1
ATOM 1984 C C . LEU A 1 239 ? 41.058 26.710 12.366 1.00 88.06 239 LEU A C 1
ATOM 1986 O O . LEU A 1 239 ? 42.217 27.051 12.605 1.00 88.06 239 LEU A O 1
ATOM 1990 N N . GLY A 1 240 ? 40.480 26.926 11.181 1.00 88.12 240 GLY A N 1
ATOM 1991 C CA . GLY A 1 240 ? 41.152 27.601 10.071 1.00 88.12 240 GLY A CA 1
ATOM 1992 C C . GLY A 1 240 ? 41.626 29.006 10.446 1.00 88.12 240 GLY A C 1
ATOM 1993 O O . GLY A 1 240 ? 42.813 29.300 10.325 1.00 88.12 240 GLY A O 1
ATOM 1994 N N . ILE A 1 241 ? 40.751 29.846 11.005 1.00 89.81 241 ILE A N 1
ATOM 1995 C CA . ILE A 1 241 ? 41.122 31.200 11.452 1.00 89.81 241 ILE A CA 1
ATOM 1996 C C . ILE A 1 241 ? 42.204 31.149 12.542 1.00 89.81 241 ILE A C 1
ATOM 1998 O 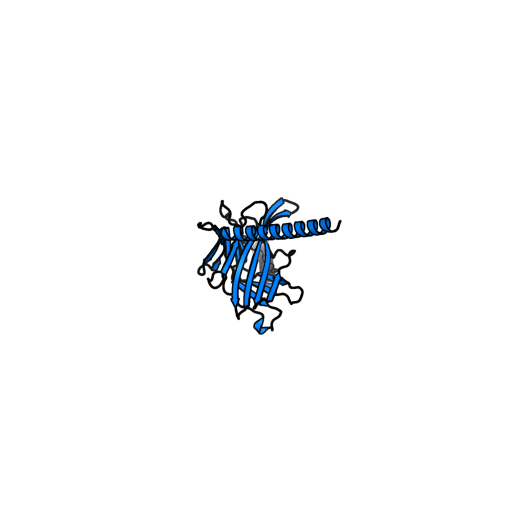O . ILE A 1 241 ? 43.166 31.914 12.482 1.00 89.81 241 ILE A O 1
ATOM 2002 N N . SER A 1 242 ? 42.086 30.229 13.504 1.00 89.00 242 SER A N 1
ATOM 2003 C CA . SER A 1 242 ? 43.061 30.064 14.590 1.00 89.00 242 SER A CA 1
ATOM 2004 C C . SER A 1 242 ? 44.444 29.621 14.093 1.00 89.00 242 SER A C 1
ATOM 2006 O O . SER A 1 242 ? 45.464 30.079 14.602 1.00 89.00 242 SER A O 1
ATOM 2008 N N . SER A 1 243 ? 44.498 28.773 13.061 1.00 88.88 243 SER A N 1
ATOM 2009 C CA . SER A 1 243 ? 45.759 28.342 12.453 1.00 88.88 243 SER A CA 1
ATOM 2010 C C . SER A 1 243 ? 46.446 29.485 11.705 1.00 88.88 243 SER A C 1
ATOM 2012 O O . SER A 1 243 ? 47.648 29.694 11.866 1.00 88.88 243 SER A O 1
ATOM 2014 N N . VAL A 1 244 ? 45.682 30.283 10.951 1.00 89.44 244 VAL A N 1
ATOM 2015 C CA . VAL A 1 244 ? 46.206 31.442 10.217 1.00 89.44 244 VAL A CA 1
ATOM 2016 C C . VAL A 1 244 ? 46.707 32.509 11.187 1.00 89.44 244 VAL A C 1
ATOM 2018 O O . VAL A 1 244 ? 47.811 33.025 11.013 1.00 89.44 244 VAL A O 1
ATOM 2021 N N . SER A 1 245 ? 45.951 32.805 12.247 1.00 88.06 245 SER A N 1
ATOM 2022 C CA . SER A 1 245 ? 46.379 33.772 13.261 1.00 88.06 245 SER A CA 1
ATOM 2023 C C . SER A 1 245 ? 47.632 33.306 14.005 1.00 88.06 245 SER A C 1
ATOM 2025 O O . SER A 1 245 ? 48.554 34.102 14.184 1.00 88.06 245 SER A O 1
ATOM 2027 N N . ALA A 1 246 ? 47.738 32.019 14.350 1.00 87.19 246 ALA A N 1
ATOM 2028 C CA . ALA A 1 246 ? 48.943 31.455 14.957 1.00 87.19 246 ALA A CA 1
ATOM 2029 C C . ALA A 1 246 ? 50.180 31.593 14.048 1.00 87.19 246 ALA A C 1
ATOM 2031 O O . ALA A 1 246 ? 51.248 31.981 14.526 1.00 87.19 246 ALA A O 1
ATOM 2032 N N . ILE A 1 247 ? 50.044 31.345 12.738 1.00 86.81 247 ILE A N 1
ATOM 2033 C CA . ILE A 1 247 ? 51.139 31.500 11.763 1.00 86.81 247 ILE A CA 1
ATOM 2034 C C . ILE A 1 247 ? 51.582 32.963 11.654 1.00 86.81 247 ILE A C 1
ATOM 2036 O O . ILE A 1 247 ? 52.786 33.240 11.655 1.00 86.81 247 ILE A O 1
ATOM 2040 N N . ILE A 1 248 ? 50.634 33.902 11.594 1.00 86.81 248 ILE A N 1
ATOM 2041 C CA . ILE A 1 248 ? 50.929 35.340 11.506 1.00 86.81 248 ILE A CA 1
ATOM 2042 C C . ILE A 1 248 ? 51.642 35.809 12.776 1.00 86.81 248 ILE A C 1
ATOM 2044 O O . ILE A 1 248 ? 52.697 36.436 12.688 1.00 86.81 248 ILE A O 1
ATOM 2048 N N . ILE A 1 249 ? 51.128 35.451 13.956 1.00 85.75 249 ILE A N 1
ATOM 2049 C CA . ILE A 1 249 ? 51.733 35.809 15.247 1.00 85.75 249 ILE A CA 1
ATOM 2050 C C . ILE A 1 249 ? 53.143 35.222 15.363 1.00 85.75 249 ILE A C 1
ATOM 2052 O O . ILE A 1 249 ? 54.072 35.915 15.779 1.00 85.75 249 ILE A O 1
ATOM 2056 N N . HIS A 1 250 ? 53.337 33.964 14.964 1.00 81.88 250 HIS A N 1
ATOM 2057 C CA . HIS A 1 250 ? 54.650 33.328 15.016 1.00 81.88 250 HIS A CA 1
ATOM 2058 C C . HIS A 1 250 ? 55.641 33.966 14.029 1.00 81.88 250 HIS A C 1
ATOM 2060 O O . HIS A 1 250 ? 56.822 34.129 14.347 1.00 81.88 250 HIS A O 1
ATOM 2066 N N . SER A 1 251 ? 55.171 34.355 12.844 1.00 84.75 251 SER A N 1
ATOM 2067 C CA . SER A 1 251 ? 55.977 35.066 11.846 1.00 84.75 251 SER A CA 1
ATOM 2068 C C . SER A 1 251 ? 56.383 36.453 12.346 1.00 84.75 251 SER A C 1
ATOM 2070 O O . SER A 1 251 ? 57.566 36.780 12.314 1.00 84.75 251 SER A O 1
ATOM 2072 N N . LEU A 1 252 ? 55.444 37.221 12.910 1.00 80.56 252 LEU A N 1
ATOM 2073 C CA . LEU A 1 252 ? 55.712 38.534 13.507 1.00 80.56 252 LEU A CA 1
ATOM 2074 C C . LEU A 1 252 ? 56.655 38.447 14.710 1.00 80.56 252 LEU A C 1
ATOM 2076 O O . LEU A 1 252 ? 57.553 39.272 14.861 1.00 80.56 252 LEU A O 1
ATOM 2080 N N . ARG A 1 253 ? 56.509 37.418 15.553 1.00 77.94 253 ARG A N 1
ATOM 2081 C CA . ARG A 1 253 ? 57.444 37.175 16.657 1.00 77.94 253 ARG A CA 1
ATOM 2082 C C . ARG A 1 253 ? 58.858 36.929 16.136 1.00 77.94 253 ARG A C 1
ATOM 2084 O O . ARG A 1 253 ? 59.808 37.434 16.725 1.00 77.94 253 ARG A O 1
ATOM 2091 N N . ARG A 1 254 ? 59.009 36.183 15.036 1.00 69.19 254 ARG A N 1
ATOM 2092 C CA . ARG A 1 254 ? 60.320 35.955 14.415 1.00 69.19 254 ARG A CA 1
ATOM 2093 C C . ARG A 1 254 ? 60.897 37.208 13.773 1.00 69.19 254 ARG A C 1
ATOM 2095 O O . ARG A 1 254 ? 62.103 37.352 13.838 1.00 69.19 254 ARG A O 1
ATOM 2102 N N . THR A 1 255 ? 60.096 38.085 13.176 1.00 69.62 255 THR A N 1
ATOM 2103 C CA . THR A 1 255 ? 60.622 39.278 12.492 1.00 69.62 255 THR A CA 1
ATOM 2104 C C . THR A 1 255 ? 60.903 40.441 13.439 1.00 69.62 255 THR A C 1
ATOM 2106 O O . THR A 1 255 ? 61.898 41.136 13.265 1.00 69.62 255 THR A O 1
ATOM 2109 N N . ILE A 1 256 ? 60.061 40.653 14.454 1.00 66.81 256 ILE A N 1
ATOM 2110 C CA . ILE A 1 256 ? 60.198 41.783 15.387 1.00 66.81 256 ILE A CA 1
ATOM 2111 C C . ILE A 1 256 ? 61.161 41.443 16.529 1.00 66.81 256 ILE A C 1
ATOM 2113 O O . ILE A 1 256 ? 61.965 42.281 16.925 1.00 66.81 256 ILE A O 1
ATOM 2117 N N . PHE A 1 257 ? 61.118 40.210 17.048 1.00 56.84 257 PHE A N 1
ATOM 2118 C CA . PHE A 1 257 ? 61.985 39.784 18.154 1.00 56.84 257 PHE A CA 1
ATOM 2119 C C . PHE A 1 257 ? 63.206 38.974 17.702 1.00 56.84 257 PHE A C 1
ATOM 2121 O O . PHE A 1 257 ? 63.926 38.446 18.552 1.00 56.84 257 PHE A O 1
ATOM 2128 N N . SER A 1 258 ? 63.496 38.877 16.396 1.00 56.16 258 SER A N 1
ATOM 2129 C CA . SER A 1 258 ? 64.792 38.346 15.967 1.00 56.16 258 SER A CA 1
ATOM 2130 C C . SER A 1 258 ? 65.916 39.269 16.446 1.00 56.16 258 SER A C 1
ATOM 2132 O O . SER A 1 258 ? 65.896 40.466 16.144 1.00 56.16 258 SER A O 1
ATOM 2134 N N . PRO A 1 259 ? 66.949 38.734 17.121 1.00 55.91 259 PRO A N 1
ATOM 2135 C CA . PRO A 1 259 ? 68.067 39.522 17.636 1.00 55.91 259 PRO A CA 1
ATOM 2136 C C . PRO A 1 259 ? 68.921 40.161 16.528 1.00 55.91 259 PRO A C 1
ATOM 2138 O O . PRO A 1 259 ? 69.829 40.925 16.826 1.00 55.91 259 PRO A O 1
ATOM 2141 N N . THR A 1 260 ? 68.626 39.924 15.250 1.00 54.81 260 THR A N 1
ATOM 2142 C CA . THR A 1 260 ? 69.276 40.599 14.120 1.00 54.81 260 THR A CA 1
ATOM 2143 C C . THR A 1 260 ? 68.929 42.084 14.024 1.00 54.81 260 THR A C 1
ATOM 2145 O O . THR A 1 260 ? 69.751 42.841 13.512 1.00 54.81 260 THR A O 1
ATOM 2148 N N . PHE A 1 261 ? 67.814 42.550 14.609 1.00 49.34 261 PHE A N 1
ATOM 2149 C CA . PHE A 1 261 ? 67.586 43.997 14.749 1.00 49.34 261 PHE A CA 1
ATOM 2150 C C . PHE A 1 261 ? 68.588 44.652 15.722 1.00 49.34 261 PHE A C 1
ATOM 2152 O O . PHE A 1 261 ? 68.814 45.855 15.645 1.00 49.34 261 PHE A O 1
ATOM 2159 N N . LYS A 1 262 ? 69.275 43.867 16.574 1.00 43.50 262 LYS A N 1
ATOM 2160 C CA . LYS A 1 262 ? 70.440 44.353 17.337 1.00 43.50 262 LYS A CA 1
ATOM 2161 C C . LYS A 1 262 ? 71.725 44.422 16.508 1.00 43.50 262 LYS A C 1
ATOM 2163 O O . LYS A 1 262 ? 72.648 45.116 16.915 1.00 43.50 262 LYS A O 1
ATOM 2168 N N . ILE A 1 263 ? 71.809 43.748 15.359 1.00 49.59 263 ILE A N 1
ATOM 2169 C CA . ILE A 1 263 ? 73.042 43.722 14.552 1.00 49.59 263 ILE A CA 1
ATOM 2170 C C . ILE A 1 263 ? 73.088 44.892 13.562 1.00 49.59 263 ILE A C 1
ATOM 2172 O O . ILE A 1 263 ? 74.169 45.413 13.302 1.00 49.59 263 ILE A O 1
ATOM 2176 N N . MET A 1 264 ? 71.942 45.411 13.103 1.00 49.78 264 MET A N 1
ATOM 2177 C CA . MET A 1 264 ? 71.948 46.635 12.285 1.00 49.78 264 MET A CA 1
ATOM 2178 C C . MET A 1 264 ? 72.404 47.888 13.050 1.00 49.78 264 MET A C 1
ATOM 2180 O O . MET A 1 264 ? 72.795 48.860 12.414 1.00 49.78 264 MET A O 1
ATOM 2184 N N . GLN A 1 265 ? 72.432 47.873 14.388 1.00 45.34 265 GLN A N 1
ATOM 2185 C CA . GLN A 1 265 ? 72.989 48.987 15.167 1.00 45.34 265 GLN A CA 1
ATOM 2186 C C . GLN A 1 265 ? 74.489 48.879 15.470 1.00 45.34 265 GLN A C 1
ATOM 2188 O O . GLN A 1 265 ? 75.048 49.849 15.970 1.00 45.34 265 GLN A O 1
ATOM 2193 N N . PHE A 1 266 ? 75.165 47.765 15.161 1.00 49.72 266 PHE A N 1
ATOM 2194 C CA . PHE A 1 266 ? 76.586 47.604 15.512 1.00 49.72 266 PHE A CA 1
ATOM 2195 C C . PHE A 1 266 ? 77.563 47.526 14.338 1.00 49.72 266 PHE A C 1
ATOM 2197 O O . PHE A 1 266 ? 78.740 47.250 14.543 1.00 49.72 266 PHE A O 1
ATOM 2204 N N . SER A 1 267 ? 77.136 47.854 13.120 1.00 39.88 267 SER A N 1
ATOM 2205 C CA . SER A 1 267 ? 78.083 48.081 12.024 1.00 39.88 267 SER A CA 1
ATOM 2206 C C . SER A 1 267 ? 77.653 49.271 11.172 1.00 39.88 267 SER A C 1
ATOM 2208 O O . SER A 1 267 ? 77.270 49.156 10.014 1.00 39.88 267 SER A O 1
ATOM 2210 N N . SER A 1 268 ? 77.676 50.445 11.800 1.00 41.34 268 SER A N 1
ATOM 2211 C CA . SER A 1 268 ? 77.739 51.731 11.113 1.00 41.34 268 SER A CA 1
ATOM 2212 C C . SER A 1 268 ? 78.986 52.475 11.596 1.00 41.34 268 SER A C 1
ATOM 2214 O O . SER A 1 268 ? 78.897 53.265 12.537 1.00 41.34 268 SER A O 1
ATOM 2216 N N . LYS A 1 269 ? 80.140 52.156 11.004 1.00 42.66 269 LYS A N 1
ATOM 2217 C CA . LYS A 1 269 ? 81.305 53.021 10.727 1.00 42.66 269 LYS A CA 1
ATOM 2218 C C . LYS A 1 269 ? 82.531 52.173 10.428 1.00 42.66 269 LYS A C 1
ATOM 2220 O O . LYS A 1 269 ? 82.820 51.268 11.238 1.00 42.66 269 LYS A O 1
#